Protein AF-A0A8J6B9T5-F1 (afdb_monomer)

Structure (mmCIF, N/CA/C/O backbone):
data_AF-A0A8J6B9T5-F1
#
_entry.id   AF-A0A8J6B9T5-F1
#
loop_
_atom_site.group_PDB
_atom_site.id
_atom_site.type_symbol
_atom_site.label_atom_id
_atom_site.label_alt_id
_atom_site.label_comp_id
_atom_site.label_asym_id
_atom_site.label_entity_id
_atom_site.label_seq_id
_atom_site.pdbx_PDB_ins_code
_atom_site.Cartn_x
_atom_site.Cartn_y
_atom_site.Cartn_z
_atom_site.occupancy
_atom_site.B_iso_or_equiv
_atom_site.auth_seq_id
_atom_site.auth_comp_id
_atom_site.auth_asym_id
_atom_site.auth_atom_id
_atom_site.pdbx_PDB_model_num
ATOM 1 N N . ALA A 1 1 ? 16.209 -4.177 -20.972 1.00 79.50 1 ALA A N 1
ATOM 2 C CA . ALA A 1 1 ? 16.951 -4.052 -19.705 1.00 79.50 1 ALA A CA 1
ATOM 3 C C . ALA A 1 1 ? 16.295 -4.974 -18.692 1.00 79.50 1 ALA A C 1
ATOM 5 O O . ALA A 1 1 ? 15.076 -5.098 -18.732 1.00 79.50 1 ALA A O 1
ATOM 6 N N . ASP A 1 2 ? 17.078 -5.652 -17.862 1.00 86.56 2 ASP A N 1
ATOM 7 C CA . ASP A 1 2 ? 16.549 -6.515 -16.807 1.00 86.56 2 ASP A CA 1
ATOM 8 C C . ASP A 1 2 ? 16.345 -5.683 -15.532 1.00 86.56 2 ASP A C 1
ATOM 10 O O . ASP A 1 2 ? 17.297 -5.125 -14.990 1.00 86.56 2 ASP A O 1
ATOM 14 N N . VAL A 1 3 ? 15.089 -5.565 -15.092 1.00 85.88 3 VAL A N 1
ATOM 15 C CA . VAL A 1 3 ? 14.686 -4.769 -13.918 1.00 85.88 3 VAL A CA 1
ATOM 16 C C . VAL A 1 3 ? 15.125 -5.388 -12.589 1.00 85.88 3 VAL A C 1
ATOM 18 O O . VAL A 1 3 ? 15.022 -4.732 -11.557 1.00 85.88 3 VAL A O 1
ATOM 21 N N . LYS A 1 4 ? 15.603 -6.637 -12.608 1.00 84.31 4 LYS A N 1
ATOM 22 C CA . LYS A 1 4 ? 16.077 -7.369 -11.426 1.00 84.31 4 LYS A CA 1
ATOM 23 C C . LYS A 1 4 ? 17.590 -7.296 -11.238 1.00 84.31 4 LYS A C 1
ATOM 25 O O . LYS A 1 4 ? 18.108 -7.861 -10.280 1.00 84.31 4 LYS A O 1
ATOM 30 N N . VAL A 1 5 ? 18.307 -6.638 -12.150 1.00 87.62 5 VAL A N 1
ATOM 31 C CA . VAL A 1 5 ? 19.759 -6.472 -12.034 1.00 87.62 5 VAL A CA 1
ATOM 32 C C . VAL A 1 5 ? 20.079 -5.595 -10.832 1.00 87.62 5 VAL A C 1
ATOM 34 O O . VAL A 1 5 ? 19.488 -4.531 -10.651 1.00 87.62 5 VAL A O 1
ATOM 37 N N . THR A 1 6 ? 21.058 -6.038 -10.047 1.00 88.62 6 THR A N 1
ATOM 38 C CA . THR A 1 6 ? 21.605 -5.287 -8.921 1.00 88.62 6 THR A CA 1
ATOM 39 C C . THR A 1 6 ? 23.014 -4.789 -9.217 1.00 88.62 6 THR A C 1
ATOM 41 O O . THR A 1 6 ? 23.759 -5.402 -9.989 1.00 88.62 6 THR A O 1
ATOM 44 N N . THR A 1 7 ? 23.406 -3.686 -8.580 1.00 88.44 7 THR A N 1
ATOM 45 C CA . THR A 1 7 ? 24.804 -3.228 -8.578 1.00 88.44 7 THR A CA 1
ATOM 46 C C . THR A 1 7 ? 25.686 -4.177 -7.754 1.00 88.44 7 THR A C 1
ATOM 48 O O . THR A 1 7 ? 25.200 -5.117 -7.116 1.00 88.44 7 THR A O 1
ATOM 51 N N . LYS A 1 8 ? 27.006 -3.934 -7.742 1.00 87.88 8 LYS A N 1
ATOM 52 C CA . LYS A 1 8 ? 27.944 -4.663 -6.866 1.00 87.88 8 LYS A CA 1
ATOM 53 C C . LYS A 1 8 ? 27.614 -4.489 -5.381 1.00 87.88 8 LYS A C 1
ATOM 55 O O . LYS A 1 8 ? 27.864 -5.402 -4.603 1.00 87.88 8 LYS A O 1
ATOM 60 N N . ASP A 1 9 ? 27.014 -3.357 -5.030 1.00 85.81 9 ASP A N 1
ATOM 61 C CA . ASP A 1 9 ? 26.616 -2.997 -3.669 1.00 85.81 9 ASP A CA 1
ATOM 62 C C . ASP A 1 9 ? 25.192 -3.475 -3.332 1.00 85.81 9 ASP A C 1
ATOM 64 O O . ASP A 1 9 ? 24.630 -3.109 -2.307 1.00 85.81 9 ASP A O 1
ATOM 68 N N . CYS A 1 10 ? 24.615 -4.337 -4.181 1.00 84.69 10 CYS A N 1
ATOM 69 C CA . CYS A 1 10 ? 23.250 -4.858 -4.067 1.00 84.69 10 CYS A CA 1
ATOM 70 C C . CYS A 1 10 ? 22.147 -3.795 -4.223 1.00 84.69 10 CYS A C 1
ATOM 72 O O . CYS A 1 10 ? 20.996 -4.055 -3.862 1.00 84.69 10 CYS A O 1
ATOM 74 N N . ASP A 1 11 ? 22.453 -2.634 -4.811 1.00 87.75 11 ASP A N 1
ATOM 75 C CA . ASP A 1 11 ? 21.427 -1.640 -5.115 1.00 87.75 11 ASP A CA 1
ATOM 76 C C . ASP A 1 11 ? 20.522 -2.122 -6.235 1.00 87.75 11 ASP A C 1
ATOM 78 O O . ASP A 1 11 ? 20.971 -2.633 -7.264 1.00 87.75 11 ASP A O 1
ATOM 82 N N . THR A 1 12 ? 19.230 -1.903 -6.035 1.00 89.00 12 THR A N 1
ATOM 83 C CA . THR A 1 12 ? 18.191 -2.148 -7.029 1.00 89.00 12 THR A CA 1
ATOM 84 C C . THR A 1 12 ? 17.778 -0.828 -7.674 1.00 89.00 12 THR A C 1
ATOM 86 O O . THR A 1 12 ? 18.055 0.255 -7.155 1.00 89.00 12 THR A O 1
ATOM 89 N N . VAL A 1 13 ? 17.005 -0.903 -8.758 1.00 90.25 13 VAL A N 1
ATOM 90 C CA . VAL A 1 13 ? 16.317 0.273 -9.321 1.00 90.25 13 VAL A CA 1
ATOM 91 C C . VAL A 1 13 ? 15.451 1.006 -8.284 1.00 90.25 13 VAL A C 1
ATOM 93 O O . VAL A 1 13 ? 15.299 2.224 -8.357 1.00 90.25 13 VAL A O 1
ATOM 96 N N . PHE A 1 14 ? 14.917 0.288 -7.288 1.00 92.00 14 PHE A N 1
ATOM 97 C CA . PHE A 1 14 ? 14.134 0.882 -6.209 1.00 92.00 14 PHE A CA 1
ATOM 98 C C . PHE A 1 14 ? 15.000 1.548 -5.139 1.00 92.00 14 PHE A C 1
ATOM 100 O O . PHE A 1 14 ? 14.537 2.521 -4.555 1.00 92.00 14 PHE A O 1
ATOM 107 N N . SER A 1 15 ? 16.251 1.120 -4.931 1.00 91.44 15 SER A N 1
ATOM 108 C CA . SER A 1 15 ? 17.185 1.806 -4.024 1.00 91.44 15 SER A CA 1
ATOM 109 C C . SER A 1 15 ? 17.388 3.265 -4.447 1.00 91.44 15 SER A C 1
ATOM 111 O O . SER A 1 15 ? 17.318 4.168 -3.617 1.00 91.44 15 SER A O 1
ATOM 113 N N . SER A 1 16 ? 17.541 3.521 -5.752 1.00 91.56 16 SER A N 1
ATOM 114 C CA . SER A 1 16 ? 17.666 4.884 -6.289 1.00 91.56 16 SER A CA 1
ATOM 115 C C . SER A 1 16 ? 16.393 5.715 -6.108 1.00 91.56 16 SER A C 1
ATOM 117 O O . SER A 1 16 ? 16.474 6.902 -5.809 1.00 91.56 16 SER A O 1
ATOM 119 N N . ILE A 1 17 ? 15.212 5.105 -6.256 1.00 94.62 17 ILE A N 1
ATOM 120 C CA . ILE A 1 17 ? 13.933 5.794 -6.022 1.00 94.62 17 ILE A CA 1
ATOM 121 C C . ILE A 1 17 ? 13.774 6.128 -4.538 1.00 94.62 17 ILE A C 1
ATOM 123 O O . ILE A 1 17 ? 13.404 7.247 -4.208 1.00 94.62 17 ILE A O 1
ATOM 127 N N . ILE A 1 18 ? 14.081 5.186 -3.644 1.00 94.19 18 ILE A N 1
ATOM 128 C CA . ILE A 1 18 ? 14.027 5.390 -2.190 1.00 94.19 18 ILE A CA 1
ATOM 129 C C . ILE A 1 18 ? 14.946 6.541 -1.776 1.00 94.19 18 ILE A C 1
ATOM 131 O O . ILE A 1 18 ? 14.526 7.398 -1.003 1.00 94.19 18 ILE A O 1
ATOM 135 N N . PHE A 1 19 ? 16.161 6.591 -2.329 1.00 93.19 19 PHE A N 1
ATOM 136 C CA . PHE A 1 19 ? 17.089 7.696 -2.105 1.00 93.19 19 PHE A CA 1
ATOM 137 C C . PHE A 1 19 ? 16.475 9.043 -2.511 1.00 93.19 19 PHE A C 1
ATOM 139 O O . PHE A 1 19 ? 16.399 9.947 -1.687 1.00 93.19 19 PHE A O 1
ATOM 146 N N . LEU A 1 20 ? 15.946 9.154 -3.736 1.00 94.81 20 LEU A N 1
ATOM 147 C CA . LEU A 1 20 ? 15.310 10.387 -4.217 1.00 94.81 20 LEU A CA 1
ATOM 148 C C . LEU A 1 20 ? 14.104 10.802 -3.366 1.00 94.81 20 LEU A C 1
ATOM 150 O O . LEU A 1 20 ? 13.938 11.979 -3.067 1.00 94.81 20 LEU A O 1
ATOM 154 N N . LEU A 1 21 ? 13.269 9.851 -2.944 1.00 94.38 21 LEU A N 1
ATOM 155 C CA . LEU A 1 21 ? 12.158 10.143 -2.037 1.00 94.38 21 LEU A CA 1
ATOM 156 C C . LEU A 1 21 ? 12.656 10.694 -0.692 1.00 94.38 21 LEU A C 1
ATOM 158 O O . LEU A 1 21 ? 12.011 11.576 -0.130 1.00 94.38 21 LEU A O 1
ATOM 162 N N . GLY A 1 22 ? 13.809 10.231 -0.202 1.00 92.50 22 GLY A N 1
ATOM 163 C CA . GLY A 1 22 ? 14.470 10.778 0.985 1.00 92.50 22 GLY A CA 1
ATOM 164 C C . GLY A 1 22 ? 14.828 12.260 0.851 1.00 92.50 22 GLY A C 1
ATOM 165 O O . GLY A 1 22 ? 14.601 13.017 1.791 1.00 92.50 22 GLY A O 1
ATOM 166 N N . GLU A 1 23 ? 15.272 12.690 -0.332 1.00 92.31 23 GLU A N 1
ATOM 167 C CA . GLU A 1 23 ? 15.641 14.090 -0.605 1.00 92.31 23 GLU A CA 1
ATOM 168 C C . GLU A 1 23 ? 14.444 15.053 -0.564 1.00 92.31 23 GLU A C 1
ATOM 170 O O . GLU A 1 23 ? 14.617 16.255 -0.395 1.00 92.31 23 GLU A O 1
ATOM 175 N N . THR A 1 24 ? 13.208 14.548 -0.643 1.00 90.19 24 THR A N 1
ATOM 176 C CA . THR A 1 24 ? 12.011 15.396 -0.481 1.00 90.19 24 THR A CA 1
ATOM 177 C C . THR A 1 24 ? 11.799 15.874 0.960 1.00 90.19 24 THR A C 1
ATOM 179 O O . THR A 1 24 ? 10.977 16.756 1.220 1.00 90.19 24 THR A O 1
ATOM 182 N N . VAL A 1 25 ? 12.501 15.282 1.931 1.00 84.69 25 VAL A N 1
ATOM 183 C CA . VAL A 1 25 ? 12.397 15.671 3.337 1.00 84.69 25 VAL A CA 1
ATOM 184 C C . VAL A 1 25 ? 13.224 16.933 3.565 1.00 84.69 25 VAL A C 1
ATOM 186 O O . VAL A 1 25 ? 14.439 16.878 3.717 1.00 84.69 25 VAL A O 1
ATOM 189 N N . GLY A 1 26 ? 12.545 18.076 3.645 1.00 79.50 26 GLY A N 1
ATOM 190 C CA . GLY A 1 26 ? 13.183 19.374 3.889 1.00 79.50 26 GLY A CA 1
ATOM 191 C C . GLY A 1 26 ? 13.536 20.160 2.625 1.00 79.50 26 GLY A C 1
ATOM 192 O O . GLY A 1 26 ? 14.041 21.273 2.755 1.00 79.50 26 GLY A O 1
ATOM 193 N N . SER A 1 27 ? 13.232 19.629 1.435 1.00 80.69 27 SER A N 1
ATOM 194 C CA . SER A 1 27 ? 13.251 20.398 0.187 1.00 80.69 27 SER A CA 1
ATOM 195 C C . SER A 1 27 ? 12.101 21.410 0.146 1.00 80.69 27 SER A C 1
ATOM 197 O O . SER A 1 27 ? 11.128 21.311 0.906 1.00 80.69 27 SER A O 1
ATOM 199 N N . ASP A 1 28 ? 12.167 22.371 -0.775 1.00 90.75 28 ASP A N 1
ATOM 200 C CA . ASP A 1 28 ? 11.013 23.224 -1.048 1.00 90.75 28 ASP A CA 1
ATOM 201 C C . ASP A 1 28 ? 9.859 22.433 -1.699 1.00 90.75 28 ASP A C 1
ATOM 203 O O . ASP A 1 28 ? 9.998 21.275 -2.113 1.00 90.75 28 ASP A O 1
ATOM 207 N N . ASN A 1 29 ? 8.676 23.054 -1.733 1.00 86.81 29 ASN A N 1
ATOM 208 C CA . ASN A 1 29 ? 7.439 22.408 -2.170 1.00 86.81 29 ASN A CA 1
ATOM 209 C C . ASN A 1 29 ? 7.476 22.019 -3.659 1.00 86.81 29 ASN A C 1
ATOM 211 O O . ASN A 1 29 ? 6.951 20.967 -4.028 1.00 86.81 29 ASN A O 1
ATOM 215 N N . ASP A 1 30 ? 8.104 22.832 -4.505 1.00 91.69 30 ASP A N 1
ATOM 216 C CA . ASP A 1 30 ? 8.120 22.608 -5.949 1.00 91.69 30 ASP A CA 1
ATOM 217 C C . ASP A 1 30 ? 9.131 21.519 -6.316 1.00 91.69 30 ASP A C 1
ATOM 219 O O . ASP A 1 30 ? 8.800 20.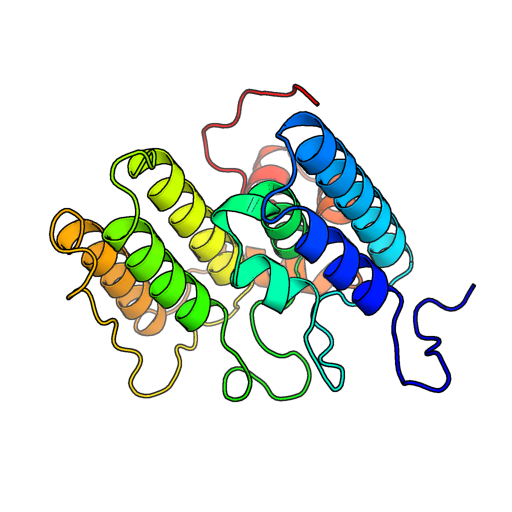605 -7.077 1.00 91.69 30 ASP A O 1
ATOM 223 N N . GLU A 1 31 ? 10.313 21.528 -5.697 1.00 91.69 31 GLU A N 1
ATOM 224 C CA . GLU A 1 31 ? 11.286 20.439 -5.827 1.00 91.69 31 GLU A CA 1
ATOM 225 C C . GLU A 1 31 ? 10.702 19.106 -5.331 1.00 91.69 31 GLU A C 1
ATOM 227 O O . GLU A 1 31 ? 10.740 18.101 -6.051 1.00 91.69 31 GLU A O 1
ATOM 232 N N . ALA A 1 32 ? 10.055 19.098 -4.158 1.00 90.31 32 ALA A N 1
ATOM 233 C CA . ALA A 1 32 ? 9.403 17.903 -3.622 1.00 90.31 32 ALA A CA 1
ATOM 234 C C . ALA A 1 32 ? 8.341 17.349 -4.584 1.00 90.31 32 ALA A C 1
ATOM 236 O O . ALA A 1 32 ? 8.237 16.131 -4.767 1.00 90.31 32 ALA A O 1
ATOM 237 N N . LYS A 1 33 ? 7.536 18.217 -5.209 1.00 91.12 33 LYS A N 1
ATOM 238 C CA . LYS A 1 33 ? 6.530 17.815 -6.205 1.00 91.12 33 LYS A CA 1
ATOM 239 C C . LYS A 1 33 ? 7.172 17.201 -7.442 1.00 91.12 33 LYS A C 1
ATOM 241 O O . LYS A 1 33 ? 6.710 16.151 -7.891 1.00 91.12 33 LYS A O 1
ATOM 246 N N . LEU A 1 34 ? 8.233 17.811 -7.970 1.00 94.06 34 LEU A N 1
ATOM 247 C CA . LEU A 1 34 ? 8.953 17.302 -9.141 1.00 94.06 34 LEU A CA 1
ATOM 248 C C . LEU A 1 34 ? 9.564 15.925 -8.868 1.00 94.06 34 LEU A C 1
ATOM 250 O O . LEU A 1 34 ? 9.377 15.002 -9.666 1.00 94.06 34 LEU A O 1
ATOM 254 N N . ILE A 1 35 ? 10.223 15.757 -7.720 1.00 94.31 35 ILE A N 1
ATOM 255 C CA . ILE A 1 35 ? 10.804 14.474 -7.309 1.00 94.31 35 ILE A CA 1
ATOM 256 C C . ILE A 1 35 ? 9.709 13.417 -7.135 1.00 94.31 35 ILE A C 1
ATOM 258 O O . ILE A 1 35 ? 9.836 12.310 -7.664 1.00 94.31 35 ILE A O 1
ATOM 262 N N . ASN A 1 36 ? 8.611 13.744 -6.445 1.00 92.62 36 ASN A N 1
ATOM 263 C CA . ASN A 1 36 ? 7.491 12.815 -6.265 1.00 92.62 36 ASN A CA 1
ATOM 264 C C . ASN A 1 36 ? 6.868 12.408 -7.608 1.00 92.62 36 ASN A C 1
ATOM 266 O O . ASN A 1 36 ? 6.607 11.223 -7.825 1.00 92.62 36 ASN A O 1
ATOM 270 N N . HIS A 1 37 ? 6.672 13.358 -8.527 1.00 94.06 37 HIS A N 1
ATOM 271 C CA . HIS A 1 37 ? 6.156 13.078 -9.866 1.00 94.06 37 HIS A CA 1
ATOM 272 C C . HIS A 1 37 ? 7.098 12.154 -10.644 1.00 94.06 37 HIS A C 1
ATOM 274 O O . HIS A 1 37 ? 6.663 11.144 -11.201 1.00 94.06 37 HIS A O 1
ATOM 280 N N . PHE A 1 38 ? 8.400 12.445 -10.640 1.00 96.31 38 PHE A N 1
ATOM 281 C CA . PHE A 1 38 ? 9.403 11.595 -11.274 1.00 96.31 38 PHE A CA 1
ATOM 282 C C . PHE A 1 38 ? 9.377 10.171 -10.700 1.00 96.31 38 PHE A C 1
ATOM 284 O O . PHE A 1 38 ? 9.226 9.203 -11.450 1.00 96.31 38 PHE A O 1
ATOM 291 N N . CYS A 1 39 ? 9.434 10.035 -9.372 1.00 96.81 39 CYS A N 1
ATOM 292 C CA . CYS A 1 39 ? 9.411 8.740 -8.690 1.00 96.81 39 CYS A CA 1
ATOM 293 C C . CYS A 1 39 ? 8.138 7.945 -9.005 1.00 96.81 39 CYS A C 1
ATOM 295 O O . CYS A 1 39 ? 8.206 6.728 -9.203 1.00 96.81 39 CYS A O 1
ATOM 297 N N . PHE A 1 40 ? 6.991 8.624 -9.111 1.00 95.69 40 PHE A N 1
ATOM 298 C CA . PHE A 1 40 ? 5.729 8.024 -9.535 1.00 95.69 40 PHE A CA 1
ATOM 299 C C . PHE A 1 40 ? 5.818 7.446 -10.947 1.00 95.69 40 PHE A C 1
ATOM 301 O O . PHE A 1 40 ? 5.554 6.258 -11.150 1.00 95.69 40 PHE A O 1
ATOM 308 N N . ARG A 1 41 ? 6.236 8.256 -11.927 1.00 96.00 41 ARG A N 1
ATOM 309 C CA . ARG A 1 41 ? 6.317 7.836 -13.336 1.00 96.00 41 ARG A CA 1
ATOM 310 C C . ARG A 1 41 ? 7.310 6.696 -13.540 1.00 96.00 41 ARG A C 1
ATOM 312 O O . ARG A 1 41 ? 7.014 5.758 -14.281 1.00 96.00 41 ARG A O 1
ATOM 319 N N . VAL A 1 42 ? 8.458 6.744 -12.867 1.00 95.81 42 VAL A N 1
ATOM 320 C CA . VAL A 1 42 ? 9.469 5.682 -12.957 1.00 95.81 42 VAL A CA 1
ATOM 321 C C . VAL A 1 42 ? 8.960 4.397 -12.311 1.00 95.81 42 VAL A C 1
ATOM 323 O O . VAL A 1 42 ? 9.069 3.334 -12.918 1.00 95.81 42 VAL A O 1
ATOM 326 N N . SER A 1 43 ? 8.335 4.474 -11.135 1.00 94.75 43 SER A N 1
ATOM 327 C CA . SER A 1 43 ? 7.760 3.301 -10.463 1.00 94.75 43 SER A CA 1
ATOM 328 C C . SER A 1 43 ? 6.669 2.645 -11.311 1.00 94.75 43 SER A C 1
ATOM 330 O O . SER A 1 43 ? 6.657 1.424 -11.462 1.00 94.75 43 SER A O 1
ATOM 332 N N . GLN A 1 44 ? 5.803 3.446 -11.940 1.00 92.94 44 GLN A N 1
ATOM 333 C CA . GLN A 1 44 ? 4.798 2.956 -12.880 1.00 92.94 44 GLN A CA 1
ATOM 334 C C . GLN A 1 44 ? 5.435 2.194 -14.050 1.00 92.94 44 GLN A C 1
ATOM 336 O O . GLN A 1 44 ? 5.014 1.077 -14.359 1.00 92.94 44 GLN A O 1
ATOM 341 N N . LEU A 1 45 ? 6.471 2.762 -14.673 1.00 93.38 45 LEU A N 1
ATOM 342 C CA . LEU A 1 45 ? 7.198 2.118 -15.768 1.00 93.38 45 LEU A CA 1
ATOM 343 C C . LEU A 1 45 ? 7.848 0.799 -15.324 1.00 93.38 45 LEU A C 1
ATOM 345 O O . LEU A 1 45 ? 7.684 -0.227 -15.984 1.00 93.38 45 LEU A O 1
ATOM 349 N N . LEU A 1 46 ? 8.556 0.803 -14.194 1.00 93.19 46 LEU A N 1
ATOM 350 C CA . LEU A 1 46 ? 9.232 -0.383 -13.661 1.00 93.19 46 LEU A CA 1
ATOM 351 C C . LEU A 1 46 ? 8.244 -1.521 -13.380 1.00 93.19 46 LEU A C 1
ATOM 353 O O . LEU A 1 46 ? 8.504 -2.670 -13.739 1.00 93.19 46 LEU A O 1
ATOM 357 N N . MET A 1 47 ? 7.085 -1.205 -12.799 1.00 91.69 47 MET A N 1
ATOM 358 C CA . MET A 1 47 ? 6.045 -2.194 -12.509 1.00 91.69 47 MET A CA 1
ATOM 359 C C . MET A 1 47 ? 5.402 -2.768 -13.777 1.00 91.69 47 MET A C 1
ATOM 361 O O . MET A 1 47 ? 5.126 -3.966 -13.818 1.00 91.69 47 MET A O 1
ATOM 365 N N . VAL A 1 48 ? 5.222 -1.968 -14.837 1.00 90.00 48 VAL A N 1
ATOM 366 C CA . VAL A 1 48 ? 4.806 -2.470 -16.167 1.00 90.00 48 VAL A CA 1
ATOM 367 C C . VAL A 1 48 ? 5.800 -3.492 -16.718 1.00 90.00 48 VAL A C 1
ATOM 369 O O . VAL A 1 48 ? 5.398 -4.461 -17.360 1.00 90.00 48 VAL A O 1
ATOM 372 N N . HIS A 1 49 ? 7.086 -3.328 -16.411 1.00 89.94 49 HIS A N 1
ATOM 373 C CA . HIS A 1 49 ? 8.142 -4.269 -16.780 1.00 89.94 49 HIS A CA 1
ATOM 374 C C . HIS A 1 49 ? 8.393 -5.375 -15.737 1.00 89.94 49 HIS A C 1
ATOM 376 O O . HIS A 1 49 ? 9.365 -6.119 -15.852 1.00 89.94 49 HIS A O 1
ATOM 382 N N . GLY A 1 50 ? 7.495 -5.541 -14.760 1.00 88.06 50 GLY A N 1
ATOM 383 C CA . GLY A 1 50 ? 7.494 -6.670 -13.829 1.00 88.06 50 GLY A CA 1
ATOM 384 C C . GLY A 1 50 ? 8.371 -6.504 -12.586 1.00 88.06 50 GLY A C 1
ATOM 385 O O . GLY A 1 50 ? 8.589 -7.496 -11.889 1.00 88.06 50 GLY A O 1
ATOM 386 N N . ALA A 1 51 ? 8.859 -5.296 -12.292 1.00 89.56 51 ALA A N 1
ATOM 387 C CA . ALA A 1 51 ? 9.543 -5.014 -11.032 1.00 89.56 51 ALA A CA 1
ATOM 388 C C . ALA A 1 51 ? 8.564 -5.118 -9.845 1.00 89.56 51 ALA A C 1
ATOM 390 O O . ALA A 1 51 ? 7.437 -4.623 -9.928 1.00 89.56 51 ALA A O 1
ATOM 391 N N . ASP A 1 52 ? 8.988 -5.749 -8.745 1.00 88.62 52 ASP A N 1
ATOM 392 C CA . ASP A 1 52 ? 8.193 -5.866 -7.516 1.00 88.62 52 ASP A CA 1
ATOM 393 C C . ASP A 1 52 ? 8.613 -4.781 -6.502 1.00 88.62 52 ASP A C 1
ATOM 395 O O . ASP A 1 52 ? 9.697 -4.872 -5.925 1.00 88.62 52 ASP A O 1
ATOM 399 N N . PRO A 1 53 ? 7.779 -3.753 -6.246 1.00 91.12 53 PRO A N 1
ATOM 400 C CA . PRO A 1 53 ? 8.111 -2.655 -5.334 1.00 91.12 53 PRO A CA 1
ATOM 401 C C . PRO A 1 53 ? 8.085 -3.064 -3.854 1.00 91.12 53 PRO A C 1
ATOM 403 O O . PRO A 1 53 ? 8.349 -2.238 -2.974 1.00 91.12 53 PRO A O 1
ATOM 406 N N . SER A 1 54 ? 7.677 -4.294 -3.544 1.00 89.25 54 SER A N 1
ATOM 407 C CA . SER A 1 54 ? 7.554 -4.811 -2.180 1.00 89.25 54 SER A CA 1
ATOM 408 C C . SER A 1 54 ? 8.625 -5.846 -1.839 1.00 89.25 54 SER A C 1
ATOM 410 O O . SER A 1 54 ? 8.692 -6.275 -0.683 1.00 89.25 54 SER A O 1
ATOM 412 N N . GLU A 1 55 ? 9.451 -6.232 -2.818 1.00 83.94 55 GLU A N 1
ATOM 413 C CA . GLU A 1 55 ? 10.602 -7.110 -2.625 1.00 83.94 55 GLU A CA 1
ATOM 414 C C . GLU A 1 55 ? 11.531 -6.521 -1.564 1.00 83.94 55 GLU A C 1
ATOM 416 O O . GLU A 1 55 ? 11.769 -5.317 -1.532 1.00 83.94 55 GLU A O 1
ATOM 421 N N . CYS A 1 56 ? 11.988 -7.363 -0.640 1.00 75.69 56 CYS A N 1
ATOM 422 C CA . CYS A 1 56 ? 12.798 -6.954 0.499 1.00 75.69 56 CYS A CA 1
ATOM 423 C C . CYS A 1 56 ? 14.287 -7.146 0.171 1.00 75.69 56 CYS A C 1
ATOM 425 O O . CYS A 1 56 ? 14.770 -8.270 0.323 1.00 75.69 56 CYS A O 1
ATOM 427 N N . PRO A 1 57 ? 15.031 -6.105 -0.254 1.00 68.50 57 PRO A N 1
ATOM 428 C CA . PRO A 1 57 ? 16.488 -6.154 -0.260 1.00 68.50 57 PRO A CA 1
ATOM 429 C C . PRO A 1 57 ? 17.037 -5.930 1.163 1.00 68.50 57 PRO A C 1
ATOM 431 O O . PRO A 1 57 ? 16.280 -5.816 2.129 1.00 68.50 57 PRO A O 1
ATOM 434 N N . SER A 1 58 ? 18.363 -5.860 1.300 1.00 63.25 58 SER A N 1
ATOM 435 C CA . SER A 1 58 ? 19.080 -5.717 2.578 1.00 63.25 58 SER A CA 1
ATOM 436 C C . SER A 1 58 ? 18.736 -4.459 3.392 1.00 63.25 58 SER A C 1
ATOM 438 O O . SER A 1 58 ? 19.004 -4.451 4.592 1.00 63.25 58 SER A O 1
ATOM 440 N N . HIS A 1 59 ? 18.157 -3.417 2.777 1.00 68.12 59 HIS A N 1
ATOM 441 C CA . HIS A 1 59 ? 17.917 -2.118 3.422 1.00 68.12 59 HIS A CA 1
ATOM 442 C C . HIS A 1 59 ? 16.421 -1.795 3.596 1.00 68.12 59 HIS A C 1
ATOM 444 O O . HIS A 1 59 ? 15.945 -1.865 4.723 1.00 68.12 59 HIS A O 1
ATOM 450 N N . GLU A 1 60 ? 15.653 -1.509 2.534 1.00 83.12 60 GLU A N 1
ATOM 451 C CA . GLU A 1 60 ? 14.181 -1.349 2.571 1.00 83.12 60 GLU A CA 1
ATOM 452 C C . GLU A 1 60 ? 13.551 -1.590 1.185 1.00 83.12 60 GLU A C 1
ATOM 454 O O . GLU A 1 60 ? 14.232 -1.487 0.168 1.00 83.12 60 GLU A O 1
ATOM 459 N N . SER A 1 61 ? 12.246 -1.893 1.133 1.00 91.06 61 SER A N 1
ATOM 460 C CA . SER A 1 61 ? 11.471 -1.925 -0.118 1.00 91.06 61 SER A CA 1
ATOM 461 C C . SER A 1 61 ? 10.781 -0.585 -0.375 1.00 91.06 61 SER A C 1
ATOM 463 O O . SER A 1 61 ? 10.438 0.126 0.571 1.00 91.06 61 SER A O 1
ATOM 465 N N . LEU A 1 62 ? 10.487 -0.265 -1.641 1.00 94.06 62 LEU A N 1
ATOM 466 C CA . LEU A 1 62 ? 9.796 0.983 -1.9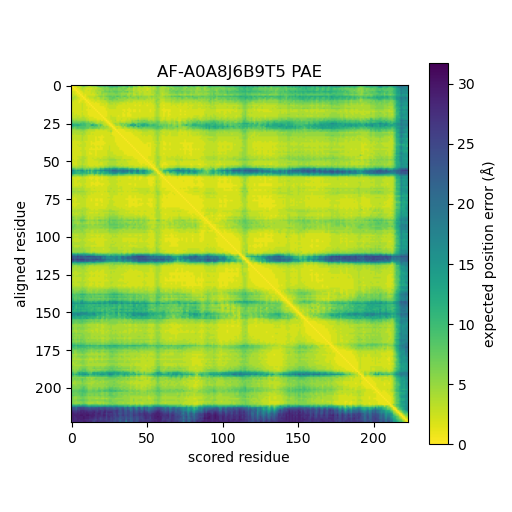88 1.00 94.06 62 LEU A CA 1
ATOM 467 C C . LEU A 1 62 ? 8.440 1.090 -1.272 1.00 94.06 62 LEU A C 1
ATOM 469 O O . LEU A 1 62 ? 8.099 2.134 -0.723 1.00 94.06 62 LEU A O 1
ATOM 473 N N . THR A 1 63 ? 7.683 -0.011 -1.223 1.00 94.94 63 THR A N 1
ATOM 474 C CA . THR A 1 63 ? 6.382 -0.044 -0.533 1.00 94.94 63 THR A CA 1
ATOM 475 C C . THR A 1 63 ? 6.540 0.241 0.962 1.00 94.94 63 THR A C 1
ATOM 477 O O . THR A 1 63 ? 5.754 0.998 1.530 1.00 94.94 63 THR A O 1
ATOM 480 N N . HIS A 1 64 ? 7.571 -0.324 1.598 1.00 94.56 64 HIS A N 1
ATOM 481 C CA . HIS A 1 64 ? 7.871 -0.100 3.011 1.00 94.56 64 HIS A CA 1
ATOM 482 C C . HIS A 1 64 ? 8.226 1.368 3.294 1.00 94.56 64 HIS A C 1
ATOM 484 O O . HIS A 1 64 ? 7.664 1.964 4.217 1.00 94.56 64 HIS A O 1
ATO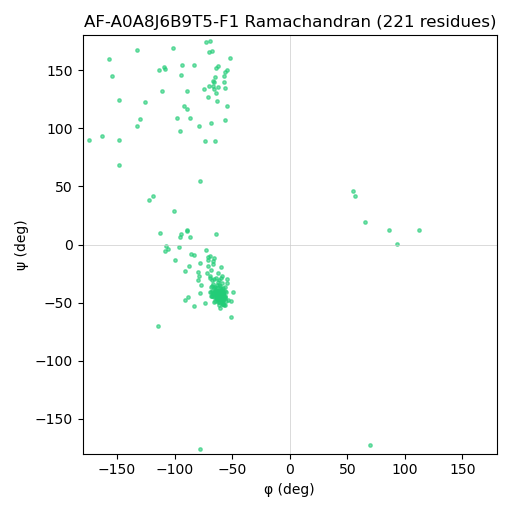M 490 N N . THR A 1 65 ? 9.084 1.975 2.472 1.00 94.62 65 THR A N 1
ATOM 491 C CA . THR A 1 65 ? 9.447 3.395 2.581 1.00 94.62 65 THR A CA 1
ATOM 492 C C . THR A 1 65 ? 8.224 4.298 2.394 1.00 94.62 65 THR A C 1
ATOM 494 O O . THR A 1 65 ? 7.970 5.183 3.215 1.00 94.62 65 THR A O 1
ATOM 497 N N . CYS A 1 66 ? 7.395 4.042 1.377 1.00 96.00 66 CYS A N 1
ATOM 498 C CA . CYS A 1 66 ? 6.171 4.809 1.151 1.00 96.00 66 CYS A CA 1
ATOM 499 C C . CYS A 1 66 ? 5.162 4.670 2.305 1.00 96.00 66 CYS A C 1
ATOM 501 O O . CYS A 1 66 ? 4.502 5.649 2.637 1.00 96.00 66 CYS A O 1
ATOM 503 N N . LEU A 1 67 ? 5.061 3.504 2.957 1.00 96.12 67 LEU A N 1
ATOM 504 C CA . LEU A 1 67 ? 4.236 3.322 4.162 1.00 96.12 67 LEU A CA 1
ATOM 505 C C . LEU A 1 67 ? 4.761 4.148 5.345 1.00 96.12 67 LEU A C 1
ATOM 507 O O . LEU A 1 67 ? 3.976 4.780 6.052 1.00 96.12 67 LEU A O 1
ATOM 511 N N . LYS A 1 68 ? 6.083 4.178 5.555 1.00 94.94 68 LYS A N 1
ATOM 512 C CA . LYS A 1 68 ? 6.715 4.960 6.632 1.00 94.94 68 LYS A CA 1
ATOM 513 C C . LYS A 1 68 ? 6.513 6.465 6.479 1.00 94.94 68 LYS A C 1
ATOM 515 O O . LYS A 1 68 ? 6.476 7.153 7.495 1.00 94.94 68 LYS A O 1
ATOM 520 N N . SER A 1 69 ? 6.371 6.939 5.246 1.00 93.62 69 SER A N 1
ATOM 521 C CA . SER A 1 69 ? 6.198 8.352 4.905 1.00 93.62 69 SER A CA 1
ATOM 522 C C . SER A 1 69 ? 4.897 8.595 4.135 1.00 93.62 69 SER A C 1
ATOM 524 O O . SER A 1 69 ? 4.850 9.420 3.221 1.00 93.62 69 SER A O 1
ATOM 526 N N . PHE A 1 70 ? 3.817 7.888 4.502 1.00 94.75 70 PHE A N 1
ATOM 527 C CA . PHE A 1 70 ? 2.567 7.896 3.730 1.00 94.75 70 PHE A CA 1
ATOM 528 C C . PHE A 1 70 ? 1.909 9.274 3.638 1.00 94.75 70 PHE A C 1
ATOM 530 O O . PHE A 1 70 ? 1.182 9.525 2.686 1.00 94.75 70 PHE A O 1
ATOM 537 N N . LYS A 1 71 ? 2.170 10.181 4.591 1.00 91.94 71 LYS A N 1
ATOM 538 C CA . LYS A 1 71 ? 1.704 11.575 4.528 1.00 91.94 71 LYS A CA 1
ATOM 539 C C . LYS A 1 71 ? 2.277 12.304 3.305 1.00 91.94 71 LYS A C 1
ATOM 541 O O . LYS A 1 71 ? 1.547 13.049 2.655 1.00 91.94 71 LYS A O 1
ATOM 546 N N . LEU A 1 72 ? 3.563 12.083 3.019 1.00 90.94 72 LEU A N 1
ATOM 547 C CA . LEU A 1 72 ? 4.329 12.773 1.979 1.00 90.94 72 LEU A CA 1
ATOM 548 C C . LEU A 1 72 ? 4.208 12.070 0.624 1.00 90.94 72 LEU A C 1
ATOM 550 O O . LEU A 1 72 ? 3.933 12.708 -0.386 1.00 90.94 72 LEU A O 1
ATOM 554 N N . HIS A 1 73 ? 4.335 10.744 0.610 1.00 93.44 73 HIS A N 1
ATOM 555 C CA . HIS A 1 73 ? 4.329 9.944 -0.619 1.00 93.44 73 HIS A CA 1
ATOM 556 C C . HIS A 1 73 ? 2.981 9.266 -0.879 1.00 93.44 73 HIS A C 1
ATOM 558 O O . HIS A 1 73 ? 2.932 8.193 -1.483 1.00 93.44 73 HIS A O 1
ATOM 564 N N . PHE A 1 74 ? 1.880 9.868 -0.416 1.00 94.50 74 PHE A N 1
ATOM 565 C CA . PHE A 1 74 ? 0.542 9.283 -0.526 1.00 94.50 74 PHE A CA 1
ATOM 566 C C . PHE A 1 74 ? 0.162 8.881 -1.962 1.00 94.50 74 PHE A C 1
ATOM 568 O O . PHE A 1 74 ? -0.279 7.743 -2.136 1.00 94.50 74 PHE A O 1
ATOM 575 N N . PRO A 1 75 ? 0.357 9.724 -3.003 1.00 94.56 75 PRO A N 1
ATOM 576 C CA . PRO A 1 75 ? -0.039 9.359 -4.365 1.00 94.56 75 PRO A CA 1
ATOM 577 C C . PRO A 1 75 ? 0.704 8.122 -4.877 1.00 94.56 75 PRO A C 1
ATOM 579 O O . PRO A 1 75 ? 0.099 7.224 -5.463 1.00 94.56 75 PRO A O 1
ATOM 582 N N . LEU A 1 76 ? 2.008 8.040 -4.592 1.00 95.88 76 LEU A N 1
ATOM 583 C CA . LEU A 1 76 ? 2.819 6.880 -4.940 1.00 95.88 76 LEU A CA 1
ATOM 584 C C . LEU A 1 76 ? 2.370 5.645 -4.155 1.00 95.88 76 LEU A C 1
ATOM 586 O O . LEU A 1 76 ? 2.091 4.618 -4.763 1.00 95.88 76 LEU A O 1
ATOM 590 N N . LEU A 1 77 ? 2.214 5.741 -2.831 1.00 96.62 77 LEU A N 1
ATOM 591 C CA . LEU A 1 77 ? 1.748 4.621 -2.006 1.00 96.62 77 LEU A CA 1
ATOM 592 C C . LEU A 1 77 ? 0.393 4.081 -2.480 1.00 96.62 77 LEU A C 1
ATOM 594 O O . LEU A 1 77 ? 0.218 2.866 -2.603 1.00 96.62 77 LEU A O 1
ATOM 598 N N . ARG A 1 78 ? -0.555 4.981 -2.758 1.00 94.69 78 ARG A N 1
ATOM 599 C CA . ARG A 1 78 ? -1.875 4.640 -3.286 1.00 94.69 78 ARG A CA 1
ATOM 600 C C . ARG A 1 78 ? -1.739 3.848 -4.581 1.00 94.69 78 ARG A C 1
ATOM 602 O O . ARG A 1 78 ? -2.282 2.749 -4.661 1.00 94.69 78 ARG A O 1
ATOM 609 N N . PHE A 1 79 ? -0.965 4.355 -5.541 1.00 93.44 79 PHE A N 1
ATOM 610 C CA . PHE A 1 79 ? -0.710 3.667 -6.806 1.00 93.44 79 PHE A CA 1
ATOM 611 C C . PHE A 1 79 ? -0.103 2.274 -6.604 1.00 93.44 79 PHE A C 1
ATOM 613 O O . PHE A 1 79 ? -0.565 1.313 -7.224 1.00 93.44 79 PHE A O 1
ATOM 620 N N . LEU A 1 80 ? 0.895 2.137 -5.724 1.00 94.19 80 LEU A N 1
ATOM 621 C CA . LEU A 1 80 ? 1.522 0.845 -5.434 1.00 94.19 80 LEU A CA 1
ATOM 622 C C . LEU A 1 80 ? 0.467 -0.158 -4.938 1.00 94.19 80 LEU A C 1
ATOM 624 O O . LEU A 1 80 ? 0.333 -1.250 -5.493 1.00 94.19 80 LEU A O 1
ATOM 628 N N . LEU A 1 81 ? -0.338 0.217 -3.941 1.00 93.69 81 LEU A N 1
ATOM 629 C CA . LEU A 1 81 ? -1.366 -0.655 -3.362 1.00 93.69 81 LEU A CA 1
ATOM 630 C C . LEU A 1 81 ? -2.517 -0.951 -4.340 1.00 93.69 81 LEU A C 1
ATOM 632 O O . LEU A 1 81 ? -2.967 -2.095 -4.445 1.00 93.69 81 LEU A O 1
ATOM 636 N N . GLU A 1 82 ? -2.972 0.033 -5.113 1.00 90.94 82 GLU A N 1
ATOM 637 C CA . GLU A 1 82 ? -3.980 -0.161 -6.166 1.00 90.94 82 GLU A CA 1
ATOM 638 C C . GLU A 1 82 ? -3.491 -1.121 -7.249 1.00 90.94 82 GLU A C 1
ATOM 640 O O . GLU A 1 82 ? -4.236 -2.020 -7.661 1.00 90.94 82 GLU A O 1
ATOM 645 N N . SER A 1 83 ? -2.217 -0.998 -7.626 1.00 90.06 83 SER A N 1
ATOM 646 C CA . SER A 1 83 ? -1.522 -1.917 -8.527 1.00 90.06 83 SER A CA 1
ATOM 647 C C . SER A 1 83 ? -1.348 -3.308 -7.923 1.00 90.06 83 SER A C 1
ATOM 649 O O . SER A 1 83 ? -1.085 -4.251 -8.668 1.00 90.06 83 SER A O 1
ATOM 651 N N . GLY A 1 84 ? -1.556 -3.451 -6.608 1.00 89.31 84 GLY A N 1
ATOM 652 C CA . GLY A 1 84 ? -1.636 -4.705 -5.860 1.00 89.31 84 GLY A CA 1
ATOM 653 C C . GLY A 1 84 ? -0.493 -4.962 -4.870 1.00 89.31 84 GLY A C 1
ATOM 654 O O . GLY A 1 84 ? -0.340 -6.140 -4.520 1.00 89.31 84 GLY A O 1
ATOM 655 N N . ALA A 1 85 ? 0.344 -3.940 -4.564 1.00 91.50 85 ALA A N 1
ATOM 656 C CA . ALA A 1 85 ? 1.678 -4.064 -3.954 1.00 91.50 85 ALA A CA 1
ATOM 657 C C . ALA A 1 85 ? 1.544 -4.796 -2.631 1.00 91.50 85 ALA A C 1
ATOM 659 O O . ALA A 1 85 ? 0.585 -4.566 -1.893 1.00 91.50 85 ALA A O 1
ATOM 660 N N . SER A 1 86 ? 2.480 -5.693 -2.322 1.00 91.44 86 SER A N 1
ATOM 661 C CA . SER A 1 86 ? 2.415 -6.366 -1.032 1.00 91.44 86 SER A CA 1
ATOM 662 C C . SER A 1 86 ? 2.580 -5.331 0.073 1.00 91.44 86 SER A C 1
ATOM 664 O O . SER A 1 86 ? 3.574 -4.618 0.141 1.00 91.44 86 SER A O 1
ATOM 666 N N . TYR A 1 87 ? 1.600 -5.269 0.966 1.00 92.44 87 TYR A N 1
ATOM 667 C CA . TYR A 1 87 ? 1.610 -4.372 2.118 1.00 92.44 87 TYR A CA 1
ATOM 668 C C . TYR A 1 87 ? 2.320 -4.974 3.338 1.00 92.44 87 TYR A C 1
ATOM 670 O O . TYR A 1 87 ? 2.296 -4.392 4.416 1.00 92.44 87 TYR A O 1
ATOM 678 N N . ASN A 1 88 ? 2.936 -6.143 3.173 1.00 90.44 88 ASN A N 1
ATOM 679 C CA . ASN A 1 88 ? 3.844 -6.784 4.119 1.00 90.44 88 ASN A CA 1
ATOM 680 C C . ASN A 1 88 ? 5.085 -7.256 3.354 1.00 90.44 88 ASN A C 1
ATOM 682 O O . ASN A 1 88 ? 5.048 -7.363 2.123 1.00 90.44 88 ASN A O 1
ATOM 686 N N . CYS A 1 89 ? 6.144 -7.628 4.072 1.00 86.56 89 CYS A N 1
ATOM 687 C CA . CYS A 1 89 ? 7.333 -8.206 3.446 1.00 86.56 89 CYS A CA 1
ATOM 688 C C . CYS A 1 89 ? 6.964 -9.423 2.586 1.00 86.56 89 CYS A C 1
ATOM 690 O O . CYS A 1 89 ? 6.434 -10.406 3.108 1.00 86.56 89 CYS A O 1
ATOM 692 N N . SER A 1 90 ? 7.241 -9.371 1.279 1.00 82.00 90 SER A N 1
ATOM 693 C CA . SER A 1 90 ? 6.917 -10.467 0.356 1.00 82.00 90 SER A CA 1
ATOM 694 C C . SER A 1 90 ? 7.784 -11.710 0.588 1.00 82.00 90 SER A C 1
ATOM 696 O O . SER A 1 90 ? 7.327 -12.821 0.331 1.00 82.00 90 SER A O 1
ATOM 698 N N . LEU A 1 91 ? 8.997 -11.529 1.124 1.00 83.56 91 LEU A N 1
ATOM 699 C CA . LEU A 1 91 ? 9.954 -12.604 1.398 1.00 83.56 91 LEU A CA 1
ATOM 700 C C . LEU A 1 91 ? 9.808 -13.194 2.810 1.00 83.56 91 LEU A C 1
ATOM 702 O O . LEU A 1 91 ? 9.757 -14.407 2.982 1.00 83.56 91 LEU A O 1
ATOM 706 N N . HIS A 1 92 ? 9.728 -12.334 3.827 1.00 84.44 92 HIS A N 1
ATOM 707 C CA . HIS A 1 92 ? 9.773 -12.732 5.241 1.00 84.44 92 HIS A CA 1
ATOM 708 C C . HIS A 1 92 ? 8.415 -12.626 5.957 1.00 84.44 92 HIS A C 1
ATOM 710 O O . HIS A 1 92 ? 8.320 -12.914 7.150 1.00 84.44 92 HIS A O 1
ATOM 716 N N . GLY A 1 93 ? 7.365 -12.181 5.262 1.00 82.31 93 GLY A N 1
ATOM 717 C CA . GLY A 1 93 ? 6.033 -12.001 5.833 1.00 82.31 93 GLY A CA 1
ATOM 718 C C . GLY A 1 93 ? 5.918 -10.847 6.847 1.00 82.31 93 GLY A C 1
ATOM 719 O O . GLY A 1 93 ? 6.852 -10.063 7.045 1.00 82.31 93 GLY A O 1
ATOM 720 N N . PRO A 1 94 ? 4.763 -10.729 7.530 1.00 83.56 94 PRO A N 1
ATOM 721 C CA . PRO A 1 94 ? 4.459 -9.607 8.425 1.00 83.56 94 PRO A CA 1
ATOM 722 C C . PRO A 1 94 ? 5.348 -9.525 9.676 1.00 83.56 94 PRO A C 1
ATOM 724 O O . PRO A 1 94 ? 5.316 -8.512 10.367 1.00 83.56 94 PRO A O 1
ATOM 727 N N . SER A 1 95 ? 6.135 -10.564 9.980 1.00 83.50 95 SER A N 1
ATOM 728 C CA . SER A 1 95 ? 7.127 -10.557 11.064 1.00 83.50 95 SER A CA 1
ATOM 729 C C . SER A 1 95 ? 8.356 -9.700 10.766 1.00 83.50 95 SER A C 1
ATOM 731 O O . SER A 1 95 ? 9.019 -9.269 11.700 1.00 83.50 95 SER A O 1
ATOM 733 N N . CYS A 1 96 ? 8.676 -9.468 9.489 1.00 85.31 96 CYS A N 1
ATOM 734 C CA . CYS A 1 96 ? 9.751 -8.555 9.100 1.00 85.31 96 CYS A CA 1
ATOM 735 C C . CYS A 1 96 ? 9.249 -7.112 9.084 1.00 85.31 96 CYS A C 1
ATOM 737 O O . CYS A 1 96 ? 9.809 -6.252 9.755 1.00 85.31 96 CYS A O 1
ATOM 739 N N . TRP A 1 97 ? 8.153 -6.864 8.369 1.00 88.62 97 TRP A N 1
ATOM 740 C CA . TRP A 1 97 ? 7.409 -5.615 8.464 1.00 88.62 97 TRP A CA 1
ATOM 741 C C . TRP A 1 97 ? 5.953 -5.835 8.062 1.00 88.62 97 TRP A C 1
ATOM 743 O O . TRP A 1 97 ? 5.647 -6.638 7.173 1.00 88.62 97 TRP A O 1
ATOM 753 N N . SER A 1 98 ? 5.061 -5.101 8.728 1.00 90.94 98 SER A N 1
ATOM 754 C CA . SER A 1 98 ? 3.620 -5.124 8.495 1.00 90.94 98 SER A CA 1
ATOM 755 C C . SER A 1 98 ? 3.112 -3.720 8.230 1.00 90.94 98 SER A C 1
ATOM 757 O O . SER A 1 98 ? 3.257 -2.836 9.078 1.00 90.94 98 SER A O 1
ATOM 759 N N . GLY A 1 99 ? 2.476 -3.513 7.079 1.00 93.94 99 GLY A N 1
ATOM 760 C CA . GLY A 1 99 ? 1.931 -2.209 6.719 1.00 93.94 99 GLY A CA 1
ATOM 761 C C . GLY A 1 99 ? 0.858 -1.736 7.695 1.00 93.94 99 GLY A C 1
ATOM 762 O O . GLY A 1 99 ? 0.781 -0.543 7.956 1.00 93.94 99 GLY A O 1
ATOM 763 N N . PHE A 1 100 ? 0.102 -2.650 8.321 1.00 94.00 100 PHE A N 1
ATOM 764 C CA . PHE A 1 100 ? -0.908 -2.265 9.313 1.00 94.00 100 PHE A CA 1
ATOM 765 C C . PHE A 1 100 ? -0.230 -1.623 10.518 1.00 94.00 100 PHE A C 1
ATOM 767 O O . PHE A 1 100 ? -0.634 -0.554 10.964 1.00 94.00 100 PHE A O 1
ATOM 774 N N . HIS A 1 101 ? 0.847 -2.241 11.004 1.00 92.75 101 HIS A N 1
ATOM 775 C CA . HIS A 1 101 ? 1.599 -1.703 12.127 1.00 92.75 101 HIS A CA 1
ATOM 776 C C . HIS A 1 101 ? 2.234 -0.353 11.798 1.00 92.75 101 HIS A C 1
ATOM 778 O O . HIS A 1 101 ? 2.070 0.594 12.560 1.00 92.75 101 HIS A O 1
ATOM 784 N N . ILE A 1 102 ? 2.867 -0.245 10.629 1.00 94.56 102 ILE A N 1
ATOM 785 C CA . ILE A 1 102 ? 3.523 0.989 10.189 1.00 94.56 102 ILE A CA 1
ATOM 786 C C . ILE A 1 102 ? 2.522 2.141 10.058 1.00 94.56 102 ILE A C 1
ATOM 788 O O . ILE A 1 102 ? 2.794 3.233 10.546 1.00 94.56 102 ILE A O 1
ATOM 792 N N . VAL A 1 103 ? 1.366 1.918 9.426 1.00 95.88 103 VAL A N 1
ATOM 793 C CA . VAL A 1 103 ? 0.370 2.980 9.208 1.00 95.88 103 VAL A CA 1
ATOM 794 C C . VAL A 1 103 ? -0.143 3.526 10.535 1.00 95.88 103 VAL A C 1
ATOM 796 O O . VAL A 1 103 ? -0.184 4.741 10.704 1.00 95.88 103 VAL A O 1
ATOM 799 N N . PHE A 1 104 ? -0.485 2.660 11.492 1.00 94.94 104 PHE A N 1
ATOM 800 C CA . PHE A 1 104 ? -0.973 3.110 12.796 1.00 94.94 104 PHE A CA 1
ATOM 801 C C . PHE A 1 104 ? 0.113 3.795 13.636 1.00 94.94 104 PHE A C 1
ATOM 803 O O . PHE A 1 104 ? -0.160 4.838 14.228 1.00 94.94 104 PHE A O 1
ATOM 810 N N . ASP A 1 105 ? 1.342 3.271 13.646 1.00 93.75 105 ASP A N 1
ATOM 811 C CA . ASP A 1 105 ? 2.480 3.903 14.330 1.00 93.75 105 ASP A CA 1
ATOM 812 C C . ASP A 1 105 ? 2.757 5.317 13.787 1.00 93.75 105 ASP A C 1
ATOM 814 O O . ASP A 1 105 ? 2.837 6.300 14.537 1.00 93.75 105 ASP A O 1
ATOM 818 N N . ARG A 1 106 ? 2.803 5.450 12.457 1.00 94.44 106 ARG A N 1
ATOM 819 C CA . ARG A 1 106 ? 3.030 6.733 11.786 1.00 94.44 106 ARG A CA 1
ATOM 820 C C . ARG A 1 106 ? 1.864 7.692 11.954 1.00 94.44 106 ARG A C 1
ATOM 822 O O . ARG A 1 106 ? 2.100 8.867 12.215 1.00 94.44 106 ARG A O 1
ATOM 829 N N . LEU A 1 107 ? 0.626 7.209 11.873 1.00 94.31 107 LEU A N 1
ATOM 830 C CA . LEU A 1 107 ? -0.569 8.016 12.113 1.00 94.31 107 LEU A CA 1
ATOM 831 C C . LEU A 1 107 ? -0.553 8.621 13.523 1.00 94.31 107 LEU A C 1
ATOM 833 O O . LEU A 1 107 ? -0.720 9.831 13.663 1.00 94.31 107 LEU A O 1
ATOM 837 N N . CYS A 1 108 ? -0.292 7.814 14.558 1.00 93.00 108 CYS A N 1
ATOM 838 C CA . CYS A 1 108 ? -0.170 8.306 15.933 1.00 93.00 108 CYS A CA 1
ATOM 839 C C . CYS A 1 108 ? 0.968 9.319 16.090 1.00 93.00 108 CYS A C 1
ATOM 841 O O . CYS A 1 108 ? 0.798 10.326 16.774 1.00 93.00 108 CYS A O 1
ATOM 843 N N . THR A 1 109 ? 2.111 9.065 15.447 1.00 92.06 109 THR A N 1
ATOM 844 C CA . THR A 1 109 ? 3.259 9.980 15.463 1.00 92.06 109 THR A CA 1
ATOM 845 C C . THR A 1 109 ? 2.897 11.333 14.853 1.00 92.06 109 THR A C 1
ATOM 847 O O . THR A 1 109 ? 3.075 12.361 15.498 1.00 92.06 109 THR A O 1
ATOM 850 N N . TYR A 1 110 ? 2.328 11.343 13.646 1.00 91.81 110 TYR A N 1
ATOM 851 C CA . TYR A 1 110 ? 1.975 12.571 12.932 1.00 91.81 110 TYR A CA 1
ATOM 852 C C . TYR A 1 110 ? 0.880 13.385 13.625 1.00 91.81 110 TYR A C 1
ATOM 854 O O . TYR A 1 110 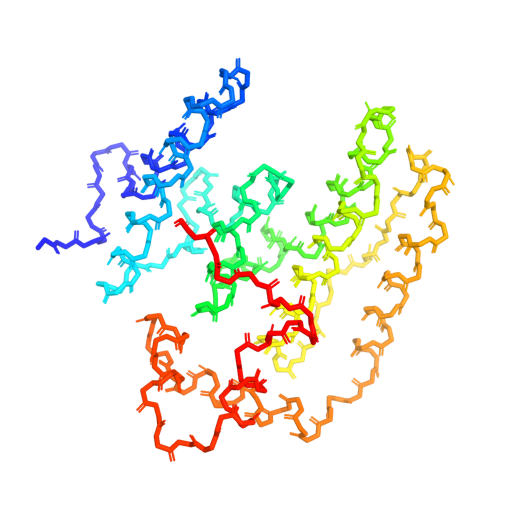? 0.989 14.607 13.681 1.00 91.81 110 TYR A O 1
ATOM 862 N N . LEU A 1 111 ? -0.148 12.723 14.167 1.00 91.19 111 LEU A N 1
ATOM 863 C CA . LEU A 1 111 ? -1.224 13.386 14.913 1.00 91.19 111 LEU A CA 1
ATOM 864 C C . LEU A 1 111 ? -0.746 13.960 16.255 1.00 91.19 111 LEU A C 1
ATOM 866 O O . LEU A 1 111 ? -1.407 14.835 16.804 1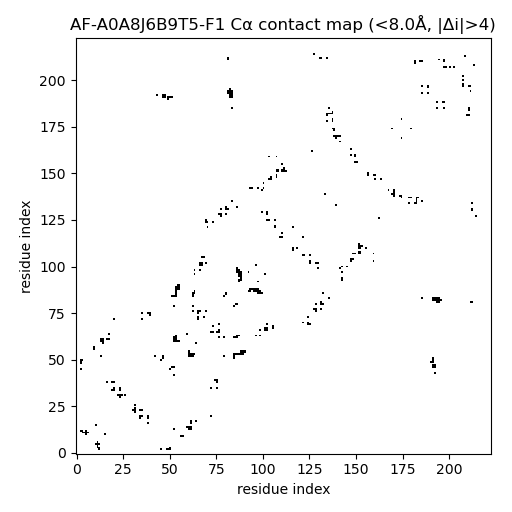.00 91.19 111 LEU A O 1
ATOM 870 N N . GLY A 1 112 ? 0.361 13.452 16.802 1.00 86.81 112 GLY A N 1
ATOM 871 C CA . GLY A 1 112 ? 0.934 13.940 18.056 1.00 86.81 112 GLY A CA 1
ATOM 872 C C . GLY A 1 112 ? 1.964 15.052 17.905 1.00 86.81 112 GLY A C 1
ATOM 873 O O . GLY A 1 112 ? 2.195 15.794 18.854 1.00 86.81 112 GLY A O 1
ATOM 874 N N . SER A 1 113 ? 2.600 15.165 16.738 1.00 81.75 113 SER A N 1
ATOM 875 C CA . SER A 1 113 ? 3.736 16.068 16.526 1.00 81.75 113 SER A CA 1
ATOM 876 C C . SER A 1 113 ? 3.412 17.322 15.712 1.00 81.75 113 SER A C 1
ATOM 878 O O . SER A 1 113 ? 4.317 18.115 15.472 1.00 81.75 113 SER A O 1
ATOM 880 N N . CYS A 1 114 ? 2.188 17.483 15.198 1.00 66.38 114 CYS A N 1
ATOM 881 C CA . CYS A 1 114 ? 1.892 18.499 14.187 1.00 66.38 114 CYS A CA 1
ATOM 882 C C . CYS A 1 114 ? 0.629 19.299 14.529 1.00 66.38 114 CYS A C 1
ATOM 884 O O . CYS A 1 114 ? -0.481 18.824 14.302 1.00 66.38 114 CYS A O 1
ATOM 886 N N . GLU A 1 115 ? 0.810 20.523 15.036 1.00 59.84 115 GLU A N 1
ATOM 887 C CA . GLU A 1 115 ? -0.294 21.467 15.285 1.00 59.84 115 GLU A CA 1
ATOM 888 C C . GLU A 1 115 ? -0.921 21.985 13.975 1.00 59.84 115 GLU A C 1
ATOM 890 O O . GLU A 1 115 ? -2.126 22.207 13.923 1.00 59.84 115 GLU A O 1
ATOM 895 N N . ASP A 1 116 ? -0.130 22.058 12.896 1.00 58.56 116 ASP A N 1
ATOM 896 C CA . ASP A 1 116 ? -0.545 22.529 11.564 1.00 58.56 116 ASP A CA 1
ATOM 897 C C . ASP A 1 116 ? -0.951 21.401 10.594 1.00 58.56 116 ASP A C 1
ATOM 899 O O . ASP A 1 116 ? -1.156 21.644 9.401 1.00 58.56 116 ASP A O 1
ATOM 903 N N . CYS A 1 117 ? -1.025 20.137 11.038 1.00 67.06 117 CYS A N 1
ATOM 904 C CA . CYS A 1 117 ? -1.500 19.087 10.138 1.00 67.06 117 CYS A CA 1
ATOM 905 C C . CYS A 1 117 ? -3.010 19.188 9.960 1.00 67.06 117 CYS A C 1
ATOM 907 O O . CYS A 1 117 ? -3.765 19.238 10.931 1.00 67.06 117 CYS A O 1
ATOM 909 N N . ASP A 1 118 ? -3.456 19.104 8.708 1.00 85.06 118 ASP A N 1
ATOM 910 C CA . ASP A 1 118 ? -4.835 18.741 8.431 1.00 85.06 118 ASP A CA 1
ATOM 911 C C . ASP A 1 118 ? -5.057 17.294 8.905 1.00 85.06 118 ASP A C 1
ATOM 913 O O . ASP A 1 118 ? -4.810 16.312 8.199 1.00 85.06 118 ASP A O 1
ATOM 917 N N . SER A 1 119 ? -5.451 17.167 10.174 1.00 89.38 119 SER A N 1
ATOM 918 C CA . SER A 1 119 ? -5.726 15.887 10.826 1.00 89.38 119 SER A CA 1
ATOM 919 C C . SER A 1 119 ? -6.831 15.109 10.111 1.00 89.38 119 SER A C 1
ATOM 921 O O . SER A 1 119 ? -6.835 13.880 10.167 1.00 89.38 119 SER A O 1
ATOM 923 N N . VAL A 1 120 ? -7.745 15.798 9.418 1.00 90.50 120 VAL A N 1
ATOM 924 C CA . VAL A 1 120 ? -8.823 15.176 8.644 1.00 90.50 120 VAL A CA 1
ATOM 925 C C . VAL A 1 120 ? -8.254 14.550 7.377 1.00 90.50 120 VAL A C 1
ATOM 927 O O . VAL A 1 120 ? -8.475 13.361 7.157 1.00 90.50 120 VAL A O 1
ATOM 930 N N . ASP A 1 121 ? -7.464 15.292 6.597 1.00 91.94 121 ASP A N 1
ATOM 931 C CA . ASP A 1 121 ? -6.752 14.746 5.431 1.00 91.94 121 ASP A CA 1
ATOM 932 C C . ASP A 1 121 ? -5.866 13.556 5.822 1.00 91.94 121 ASP A C 1
ATOM 934 O O . ASP A 1 121 ? -5.902 12.501 5.187 1.00 91.94 121 ASP A O 1
ATOM 938 N N . LEU A 1 122 ? -5.116 13.672 6.919 1.00 93.56 122 LEU A N 1
ATOM 939 C CA . LEU A 1 122 ? -4.233 12.602 7.374 1.00 93.56 122 LEU A CA 1
ATOM 940 C C . LEU A 1 122 ? -4.997 11.325 7.759 1.00 93.56 122 LEU A C 1
ATOM 942 O O . LEU A 1 122 ? -4.565 10.221 7.413 1.00 93.56 122 LEU A O 1
ATOM 946 N N . LEU A 1 123 ? -6.125 11.464 8.460 1.00 93.81 123 LEU A N 1
ATOM 947 C CA . LEU A 1 123 ? -7.004 10.344 8.793 1.00 93.81 123 LEU A CA 1
ATOM 948 C C . LEU A 1 123 ? -7.604 9.714 7.532 1.00 93.81 123 LEU A C 1
ATOM 950 O O . LEU A 1 123 ? -7.568 8.492 7.406 1.00 93.81 123 LEU A O 1
ATOM 954 N N . ASN A 1 124 ? -8.061 10.526 6.575 1.00 93.75 124 ASN A N 1
ATOM 955 C CA . ASN A 1 124 ? -8.597 10.049 5.297 1.00 93.75 124 ASN A CA 1
ATOM 956 C C . ASN A 1 124 ? -7.540 9.292 4.480 1.00 93.75 124 ASN A C 1
ATOM 958 O O . ASN A 1 124 ? -7.831 8.256 3.874 1.00 93.75 124 ASN A O 1
ATOM 962 N N . LYS A 1 125 ? -6.289 9.772 4.479 1.00 95.44 125 LYS A N 1
ATOM 963 C CA . LYS A 1 125 ? -5.153 9.080 3.856 1.00 95.44 125 LYS A CA 1
ATOM 964 C C . LYS A 1 125 ? -4.891 7.738 4.528 1.00 95.44 125 LYS A C 1
ATOM 966 O O . LYS A 1 125 ? -4.742 6.733 3.835 1.00 95.44 125 LYS A O 1
ATOM 971 N N . ALA A 1 126 ? -4.863 7.697 5.859 1.00 96.12 126 ALA A N 1
ATOM 972 C CA . ALA A 1 126 ? -4.666 6.452 6.594 1.00 96.12 126 ALA A CA 1
ATOM 973 C C . ALA A 1 126 ? -5.798 5.449 6.330 1.00 96.12 126 ALA A C 1
ATOM 975 O O . ALA A 1 126 ? -5.523 4.291 6.022 1.00 96.12 126 ALA A O 1
ATOM 976 N N . GLU A 1 127 ? -7.055 5.891 6.373 1.00 95.88 127 GLU A N 1
ATOM 977 C CA . GLU A 1 127 ? -8.224 5.067 6.051 1.00 95.88 127 GLU A CA 1
ATOM 978 C C . GLU A 1 127 ? -8.144 4.521 4.622 1.00 95.88 127 GLU A C 1
ATOM 980 O O . GLU A 1 127 ? -8.248 3.312 4.423 1.00 95.88 127 GLU A O 1
ATOM 985 N N . SER A 1 128 ? -7.823 5.373 3.645 1.00 94.88 128 SER A N 1
ATOM 986 C CA . SER A 1 128 ? -7.636 4.964 2.247 1.00 94.88 128 SER A CA 1
ATOM 987 C C . SER A 1 128 ? -6.555 3.888 2.096 1.00 94.88 128 SER A C 1
ATOM 989 O O . SER A 1 128 ? -6.746 2.904 1.381 1.00 94.88 128 SER A O 1
ATOM 991 N N . VAL A 1 129 ? -5.413 4.042 2.775 1.00 96.25 129 VAL A N 1
ATOM 992 C CA . VAL A 1 129 ? -4.333 3.040 2.760 1.00 96.25 129 VAL A CA 1
ATOM 993 C C . VAL A 1 129 ? -4.809 1.724 3.375 1.00 96.25 129 VAL A C 1
ATOM 995 O O . VAL A 1 129 ? -4.612 0.665 2.776 1.00 96.25 129 VAL A O 1
ATOM 998 N N . LEU A 1 130 ? -5.471 1.773 4.533 1.00 95.75 130 LEU A N 1
ATOM 999 C CA . LEU A 1 130 ? -5.993 0.588 5.217 1.00 95.75 130 LEU A CA 1
ATOM 1000 C C . LEU A 1 130 ? -7.039 -0.144 4.364 1.00 95.75 130 LEU A C 1
ATOM 1002 O O . LEU A 1 130 ? -6.976 -1.371 4.248 1.00 95.75 130 LEU A O 1
ATOM 1006 N N . GLU A 1 131 ? -7.953 0.577 3.714 1.00 93.62 131 GLU A N 1
ATOM 1007 C CA . GLU A 1 131 ? -8.939 -0.001 2.796 1.00 93.62 131 GLU A CA 1
ATOM 1008 C C . GLU A 1 131 ? -8.277 -0.708 1.612 1.00 93.62 131 GLU A C 1
ATOM 1010 O O . GLU A 1 131 ? -8.655 -1.835 1.270 1.00 93.62 131 GLU A O 1
ATOM 1015 N N . LEU A 1 132 ? -7.265 -0.082 1.004 1.00 93.31 132 LEU A N 1
ATOM 1016 C CA . LEU A 1 132 ? -6.510 -0.673 -0.100 1.00 93.31 132 LEU A CA 1
ATOM 1017 C C . LEU A 1 132 ? -5.788 -1.948 0.336 1.00 93.31 132 LEU A C 1
ATOM 1019 O O . LEU A 1 132 ? -5.782 -2.930 -0.408 1.00 93.31 132 LEU A O 1
ATOM 1023 N N . MET A 1 133 ? -5.205 -1.971 1.534 1.00 94.06 133 MET A N 1
ATOM 1024 C CA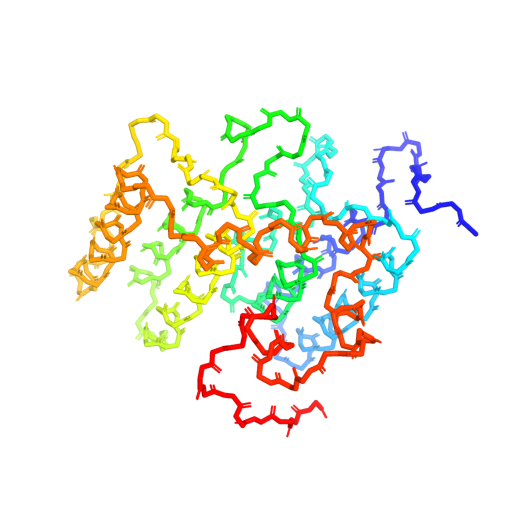 . MET A 1 133 ? -4.558 -3.163 2.087 1.00 94.06 133 MET A CA 1
ATOM 1025 C C . MET A 1 133 ? -5.565 -4.286 2.349 1.00 94.06 133 MET A C 1
ATOM 1027 O O . MET A 1 133 ? -5.369 -5.420 1.906 1.00 94.06 133 MET A O 1
ATOM 1031 N N . VAL A 1 134 ? -6.685 -3.967 3.005 1.00 92.44 134 VAL A N 1
ATOM 1032 C CA . VAL A 1 134 ? -7.787 -4.909 3.247 1.00 92.44 134 VAL A CA 1
ATOM 1033 C C . VAL A 1 134 ? -8.286 -5.486 1.928 1.00 92.44 134 VAL A C 1
ATOM 1035 O O . VAL A 1 134 ? -8.481 -6.690 1.805 1.00 92.44 134 VAL A O 1
ATOM 1038 N N . ALA A 1 135 ? -8.455 -4.660 0.902 1.00 89.31 135 ALA A N 1
ATOM 1039 C CA . ALA A 1 135 ? -9.006 -5.082 -0.376 1.00 89.31 135 ALA A CA 1
ATOM 1040 C C . ALA A 1 135 ? -8.109 -6.002 -1.213 1.00 89.31 135 ALA A C 1
ATOM 1042 O O . ALA A 1 135 ? -8.576 -6.564 -2.209 1.00 89.31 135 ALA A O 1
ATOM 1043 N N . GLN A 1 136 ? -6.855 -6.174 -0.810 1.00 88.44 136 GLN A N 1
ATOM 1044 C CA . GLN A 1 136 ? -5.909 -7.111 -1.407 1.00 88.44 136 GLN A CA 1
ATOM 1045 C C . GLN A 1 136 ? -5.775 -8.409 -0.605 1.00 88.44 136 GLN A C 1
ATOM 1047 O O . GLN A 1 136 ? -5.208 -9.385 -1.102 1.00 88.44 136 GLN A O 1
ATOM 1052 N N . SER A 1 137 ? -6.289 -8.429 0.623 1.00 88.81 137 SER A N 1
ATOM 1053 C CA . SER A 1 137 ? -6.118 -9.525 1.562 1.00 88.81 137 SER A CA 1
ATOM 1054 C C . SER A 1 137 ? -7.264 -10.528 1.450 1.00 88.81 137 SER A C 1
ATOM 1056 O O . SER A 1 137 ? -8.394 -10.148 1.711 1.00 88.81 137 SER A O 1
ATOM 1058 N N . PRO A 1 138 ? -7.038 -11.811 1.110 1.00 87.12 138 PRO A N 1
ATOM 1059 C CA . PRO A 1 138 ? -8.128 -12.796 1.097 1.00 87.12 138 PRO A CA 1
ATOM 1060 C C . PRO A 1 138 ? -8.684 -13.039 2.504 1.00 87.12 138 PRO A C 1
ATOM 1062 O O . PRO A 1 138 ? -9.862 -13.346 2.676 1.00 87.12 138 PRO A O 1
ATOM 1065 N N . ARG A 1 139 ? -7.821 -12.890 3.511 1.00 86.81 139 ARG A N 1
ATOM 1066 C CA . ARG A 1 139 ? -8.158 -12.911 4.924 1.00 86.81 139 ARG A CA 1
ATOM 1067 C C . ARG A 1 139 ? -7.193 -11.987 5.648 1.00 86.81 139 ARG A C 1
ATOM 1069 O O . ARG A 1 139 ? -5.983 -12.183 5.555 1.00 86.81 139 ARG A O 1
ATOM 1076 N N . ILE A 1 140 ? -7.738 -11.021 6.377 1.00 87.06 140 ILE A N 1
ATOM 1077 C CA . ILE A 1 140 ? -6.937 -10.105 7.184 1.00 87.06 140 ILE A CA 1
ATOM 1078 C C . ILE A 1 140 ? -6.235 -10.908 8.276 1.00 87.06 140 ILE A C 1
ATOM 1080 O O . ILE A 1 140 ? -6.859 -11.708 8.970 1.00 87.06 140 ILE A O 1
ATOM 1084 N N . THR A 1 141 ? -4.929 -10.694 8.392 1.00 84.25 141 THR A N 1
ATOM 1085 C CA . THR A 1 141 ? -4.084 -11.265 9.441 1.00 84.25 141 THR A CA 1
ATOM 1086 C C . THR A 1 141 ? -3.272 -10.139 10.051 1.00 84.25 141 THR A C 1
ATOM 1088 O O . THR A 1 141 ? -2.368 -9.597 9.400 1.00 84.25 141 THR A O 1
ATOM 1091 N N . LEU A 1 142 ? -3.608 -9.763 11.277 1.00 85.25 142 LEU A N 1
ATOM 1092 C CA . LEU A 1 142 ? -2.895 -8.744 12.027 1.00 85.25 142 LEU A CA 1
ATOM 1093 C C . LEU A 1 142 ? -1.666 -9.361 12.711 1.00 85.25 142 LEU A C 1
ATOM 1095 O O . LEU A 1 142 ? -1.620 -10.572 12.955 1.00 85.25 142 LEU A O 1
ATOM 1099 N N . PRO A 1 143 ? -0.624 -8.559 12.997 1.00 80.38 143 PRO A N 1
ATOM 1100 C CA . PRO A 1 143 ? 0.494 -9.020 13.812 1.00 80.38 143 PRO A CA 1
ATOM 1101 C C . PRO A 1 143 ? 0.018 -9.574 15.165 1.00 80.38 143 PRO A C 1
ATOM 1103 O O . PRO A 1 143 ? -0.989 -9.134 15.720 1.00 80.38 143 PRO A O 1
ATOM 1106 N N . ARG A 1 144 ? 0.750 -10.538 15.734 1.00 78.88 144 ARG A N 1
ATOM 1107 C CA . ARG A 1 144 ? 0.442 -11.041 17.083 1.00 78.88 144 ARG A CA 1
ATOM 1108 C C . ARG A 1 144 ? 0.587 -9.900 18.092 1.00 78.88 144 ARG A C 1
ATOM 1110 O O . ARG A 1 144 ? 1.574 -9.176 18.033 1.00 78.88 144 ARG A O 1
ATOM 1117 N N . ASN A 1 145 ? -0.368 -9.776 19.015 1.00 79.94 145 ASN A N 1
ATOM 1118 C CA . ASN A 1 145 ? -0.428 -8.690 20.005 1.00 79.94 145 ASN A CA 1
ATOM 1119 C C . ASN A 1 145 ? -0.438 -7.294 19.357 1.00 79.94 145 ASN A C 1
ATOM 1121 O O . ASN A 1 145 ? 0.258 -6.383 19.800 1.00 79.94 145 ASN A O 1
ATOM 1125 N N . PHE A 1 146 ? -1.194 -7.140 18.266 1.00 83.25 146 PHE A N 1
ATOM 1126 C CA . PHE A 1 146 ? -1.309 -5.865 17.574 1.00 83.25 146 PHE A CA 1
ATOM 1127 C C . PHE A 1 146 ? -2.166 -4.865 18.359 1.00 83.25 146 PHE A C 1
ATOM 1129 O O . PHE A 1 146 ? -3.383 -4.754 18.162 1.00 83.25 146 PHE A O 1
ATOM 1136 N N . ASP A 1 147 ? -1.494 -4.116 19.225 1.00 86.25 147 ASP A N 1
ATOM 1137 C CA . ASP A 1 147 ? -2.050 -2.995 19.970 1.00 86.25 147 ASP A CA 1
ATOM 1138 C C . ASP A 1 147 ? -1.403 -1.681 19.539 1.00 86.25 147 ASP A C 1
ATOM 1140 O O . ASP A 1 147 ? -0.259 -1.637 19.082 1.00 86.25 147 ASP A O 1
ATOM 1144 N N . ILE A 1 148 ? -2.176 -0.603 19.646 1.00 87.31 148 ILE A N 1
ATOM 1145 C CA . ILE A 1 148 ? -1.756 0.732 19.231 1.00 87.31 148 ILE A CA 1
ATOM 1146 C C . ILE A 1 148 ? -1.584 1.581 20.472 1.00 87.31 148 ILE A C 1
ATOM 1148 O O . ILE A 1 148 ? -2.473 1.651 21.320 1.00 87.31 148 ILE A O 1
ATOM 1152 N N . ASN A 1 149 ? -0.454 2.276 20.539 1.00 85.56 149 ASN A N 1
ATOM 1153 C CA . ASN A 1 149 ? -0.249 3.300 21.539 1.00 85.56 149 ASN A CA 1
ATOM 1154 C C . ASN A 1 149 ? -0.797 4.646 21.036 1.00 85.56 149 ASN A C 1
ATOM 1156 O O . ASN A 1 149 ? -0.221 5.271 20.146 1.00 85.56 149 ASN A O 1
ATOM 1160 N N . THR A 1 150 ? -1.908 5.098 21.615 1.00 85.62 150 THR A N 1
ATOM 1161 C CA . THR A 1 150 ? -2.534 6.396 21.308 1.00 85.62 150 THR A CA 1
ATOM 1162 C C . THR A 1 150 ? -2.099 7.512 22.263 1.00 85.62 150 THR A C 1
ATOM 1164 O O . THR A 1 150 ? -2.633 8.620 22.198 1.00 85.62 150 THR A O 1
ATOM 1167 N N . SER A 1 151 ? -1.101 7.273 23.129 1.00 83.69 151 SER A N 1
ATOM 1168 C CA . SER A 1 151 ? -0.625 8.257 24.116 1.00 83.69 151 SER A CA 1
ATOM 1169 C C . SER A 1 151 ? -0.231 9.594 23.496 1.00 83.69 151 SER A C 1
ATOM 1171 O O . SER A 1 151 ? -0.410 10.636 24.129 1.00 83.69 151 SER A O 1
ATOM 1173 N N . ASN A 1 152 ? 0.286 9.546 22.267 1.00 79.50 152 ASN A N 1
ATOM 1174 C CA . ASN A 1 152 ? 0.824 10.696 21.554 1.00 79.50 152 ASN A CA 1
ATOM 1175 C C . ASN A 1 152 ? -0.253 11.459 20.770 1.00 79.50 152 ASN A C 1
ATOM 1177 O O . ASN A 1 152 ? -0.047 12.621 20.469 1.00 79.50 152 ASN A O 1
ATOM 1181 N N . CYS A 1 153 ? -1.416 10.865 20.485 1.00 83.62 153 CYS A N 1
ATOM 1182 C CA . CYS A 1 153 ? -2.458 11.453 19.635 1.00 83.62 153 CYS A CA 1
ATOM 1183 C C . CYS A 1 153 ? -3.785 11.660 20.384 1.00 83.62 153 CYS A C 1
ATOM 1185 O O . CYS A 1 153 ? -4.857 11.407 19.839 1.00 83.62 153 CYS A O 1
ATOM 1187 N N . ARG A 1 154 ? -3.731 1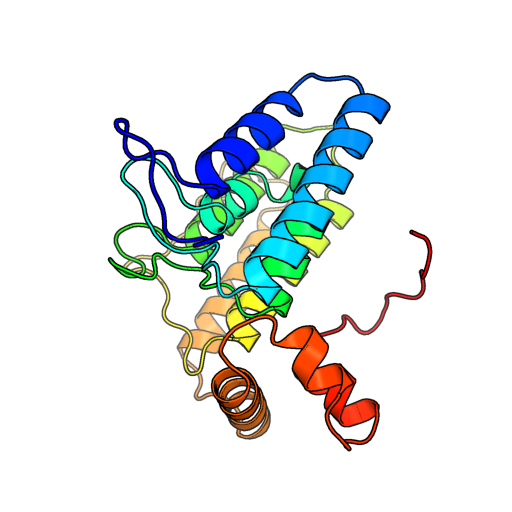2.129 21.642 1.00 82.62 154 ARG A N 1
ATOM 1188 C CA . ARG A 1 154 ? -4.885 12.186 22.570 1.00 82.62 154 ARG A CA 1
ATOM 1189 C C . ARG A 1 154 ? -6.147 12.821 21.981 1.00 82.62 154 ARG A C 1
ATOM 1191 O O . ARG A 1 154 ? -7.231 12.296 22.193 1.00 82.62 154 ARG A O 1
ATOM 1198 N N . VAL A 1 155 ? -6.005 13.908 21.222 1.00 85.50 155 VAL A N 1
ATOM 1199 C CA . VAL A 1 155 ? -7.130 14.629 20.592 1.00 85.50 155 VAL A CA 1
ATOM 1200 C C . VAL A 1 155 ? -7.885 13.755 19.583 1.00 85.50 155 VAL A C 1
ATOM 1202 O O . VAL A 1 155 ? -9.096 13.875 19.424 1.00 85.50 155 VAL A O 1
ATOM 1205 N N . HIS A 1 156 ? -7.179 12.844 18.915 1.00 89.06 156 HIS A N 1
ATOM 1206 C CA . HIS A 1 156 ? -7.714 11.982 17.863 1.00 89.06 156 HIS A CA 1
ATOM 1207 C C . HIS A 1 156 ? -7.745 10.501 18.264 1.00 89.06 156 HIS A C 1
ATOM 1209 O O . HIS A 1 156 ? -8.012 9.644 17.418 1.00 89.06 156 HIS A O 1
ATOM 1215 N N . ALA A 1 157 ? -7.495 10.195 19.542 1.00 90.31 157 ALA A N 1
ATOM 1216 C CA . ALA A 1 157 ? -7.369 8.833 20.046 1.00 90.31 157 ALA A CA 1
ATOM 1217 C C . ALA A 1 157 ? -8.619 7.997 19.745 1.00 90.31 157 ALA A C 1
ATOM 1219 O O . ALA A 1 157 ? -8.487 6.850 19.323 1.00 90.31 157 ALA A O 1
ATOM 1220 N N . ASP A 1 158 ? -9.813 8.581 19.865 1.00 92.25 158 ASP A N 1
ATOM 1221 C CA . ASP A 1 158 ? -11.077 7.896 19.577 1.00 92.25 158 ASP A CA 1
ATOM 1222 C C . ASP A 1 158 ? -11.182 7.476 18.106 1.00 92.25 158 ASP A C 1
ATOM 1224 O O . ASP A 1 158 ? -11.548 6.340 17.809 1.00 92.25 158 ASP A O 1
ATOM 1228 N N . LYS A 1 159 ? -10.792 8.355 17.172 1.00 92.94 159 LYS A N 1
ATOM 1229 C CA . LYS A 1 159 ? -10.827 8.062 15.729 1.00 92.94 159 LYS A CA 1
ATOM 1230 C C . LYS A 1 159 ? -9.820 6.977 15.353 1.00 92.94 159 LYS A C 1
ATOM 1232 O O . LYS A 1 159 ? -10.159 6.043 14.630 1.00 92.94 159 LYS A O 1
ATOM 1237 N N . VAL A 1 160 ? -8.597 7.063 15.881 1.00 94.31 160 VAL A N 1
ATOM 1238 C CA . VAL A 1 160 ? -7.558 6.042 15.661 1.00 94.31 160 VAL A CA 1
ATOM 1239 C C . VAL A 1 160 ? -7.992 4.694 16.245 1.00 94.31 160 VAL A C 1
ATOM 1241 O O . VAL A 1 160 ? -7.846 3.655 15.599 1.00 94.31 160 VAL A O 1
ATOM 1244 N N . THR A 1 161 ? -8.587 4.708 17.438 1.00 93.75 161 THR A N 1
ATOM 1245 C CA . THR A 1 161 ? -9.106 3.505 18.098 1.00 93.75 161 THR A CA 1
ATOM 1246 C C . THR A 1 161 ? -10.265 2.896 17.310 1.00 93.75 161 THR A C 1
ATOM 1248 O O . THR A 1 161 ? -10.306 1.680 17.140 1.00 93.75 161 THR A O 1
ATOM 1251 N N . ALA A 1 162 ? -11.169 3.710 16.760 1.00 94.88 162 ALA A N 1
ATOM 1252 C CA . ALA A 1 162 ? -12.268 3.236 15.922 1.00 94.88 162 ALA A CA 1
ATOM 1253 C C . ALA A 1 162 ? -11.769 2.545 14.638 1.00 94.88 162 ALA A C 1
ATOM 1255 O O . ALA A 1 162 ? -12.257 1.464 14.295 1.00 94.88 162 ALA A O 1
ATOM 1256 N N . LEU A 1 163 ? -10.758 3.110 13.964 1.00 94.88 163 LEU A N 1
ATOM 1257 C CA . LEU A 1 163 ? -10.118 2.478 12.799 1.00 94.88 163 LEU A CA 1
ATOM 1258 C C . LEU A 1 163 ? -9.506 1.117 13.167 1.00 94.88 163 LEU A C 1
ATOM 1260 O O . LEU A 1 163 ? -9.690 0.126 12.458 1.00 94.88 163 LEU A O 1
ATOM 1264 N N . HIS A 1 164 ? -8.812 1.041 14.303 1.00 94.75 164 HIS A N 1
ATOM 1265 C CA . HIS A 1 164 ? -8.206 -0.203 14.788 1.00 94.75 164 HIS A CA 1
ATOM 1266 C C . HIS A 1 164 ? -9.226 -1.269 15.156 1.00 94.75 164 HIS A C 1
ATOM 1268 O O . HIS A 1 164 ? -9.072 -2.429 14.774 1.00 94.75 164 HIS A O 1
ATOM 1274 N N . GLN A 1 165 ? -10.277 -0.882 15.875 1.00 93.69 165 GLN A N 1
ATOM 1275 C CA . GLN A 1 165 ? -11.363 -1.779 16.249 1.00 93.69 165 GLN A CA 1
ATOM 1276 C C . GLN A 1 165 ? -12.075 -2.319 15.011 1.00 93.69 165 GLN A C 1
ATOM 1278 O O . GLN A 1 165 ? -12.318 -3.522 14.939 1.00 93.69 165 GLN A O 1
ATOM 1283 N N . SER A 1 166 ? -12.333 -1.469 14.015 1.00 93.75 166 SER A N 1
ATOM 1284 C CA . SER A 1 166 ? -12.913 -1.886 12.734 1.00 93.75 166 SER A CA 1
ATOM 1285 C C . SER A 1 166 ? -12.039 -2.941 12.052 1.00 93.75 166 SER A C 1
ATOM 1287 O O . SER A 1 166 ? -12.533 -3.975 11.606 1.00 93.75 166 SER A O 1
ATOM 1289 N N . LEU A 1 167 ? -10.718 -2.748 12.048 1.00 93.38 167 LEU A N 1
ATOM 1290 C CA . LEU A 1 167 ? -9.783 -3.719 11.487 1.00 93.38 167 LEU A CA 1
ATOM 1291 C C . LEU A 1 167 ? -9.752 -5.044 12.278 1.00 93.38 167 LEU A C 1
ATOM 1293 O O . LEU A 1 167 ? -9.772 -6.114 11.668 1.00 93.38 167 LEU A O 1
ATOM 1297 N N . LYS A 1 168 ? -9.766 -4.995 13.619 1.00 92.62 168 LYS A N 1
ATOM 1298 C CA . LYS A 1 168 ? -9.868 -6.191 14.483 1.00 92.62 168 LYS A CA 1
ATOM 1299 C C . LYS A 1 168 ? -11.184 -6.949 14.254 1.00 92.62 168 LYS A C 1
ATOM 1301 O O . LYS A 1 168 ? -11.184 -8.177 14.201 1.00 92.62 168 LYS A O 1
ATOM 1306 N N . GLN A 1 169 ? -12.299 -6.245 14.063 1.00 92.56 169 GLN A N 1
ATOM 1307 C CA . GLN A 1 169 ? -13.590 -6.862 13.728 1.00 92.56 169 GLN A CA 1
ATOM 1308 C C . GLN A 1 169 ? -13.551 -7.563 12.364 1.00 92.56 169 GLN A C 1
ATOM 1310 O O . GLN A 1 169 ? -14.095 -8.660 12.207 1.00 92.56 169 GLN A O 1
ATOM 1315 N N . LEU A 1 170 ? -12.879 -6.968 11.375 1.00 91.81 170 LEU A N 1
ATOM 1316 C CA . LEU A 1 170 ? -12.703 -7.586 10.061 1.00 91.81 170 LEU A CA 1
ATOM 1317 C C . LEU A 1 170 ? -11.801 -8.833 10.100 1.00 91.81 170 LEU A C 1
ATOM 1319 O O . LEU A 1 170 ? -12.010 -9.749 9.314 1.00 91.81 170 LEU A O 1
ATOM 1323 N N . GLU A 1 171 ? -10.825 -8.905 11.008 1.00 91.81 171 GLU A N 1
ATOM 1324 C CA . GLU A 1 171 ? -10.022 -10.121 11.227 1.00 91.81 171 GLU A CA 1
ATOM 1325 C C . GLU A 1 171 ? -10.847 -11.267 11.846 1.00 91.81 171 GLU A C 1
ATOM 1327 O O . GLU A 1 171 ? -10.660 -12.439 11.501 1.00 91.81 171 GLU A O 1
ATOM 1332 N N . GLN A 1 172 ? -11.776 -10.937 12.749 1.00 90.56 172 GLN A N 1
ATOM 1333 C CA . GLN A 1 172 ? -12.619 -11.909 13.459 1.00 90.56 172 GLN A CA 1
ATOM 1334 C C . GLN A 1 172 ? -13.809 -12.409 12.631 1.00 90.56 172 GLN A C 1
ATOM 1336 O O . GLN A 1 172 ? -14.338 -13.490 12.899 1.00 90.56 172 GLN A O 1
ATOM 1341 N N . SER A 1 173 ? -14.243 -11.639 11.635 1.00 88.56 173 SER A N 1
ATOM 1342 C CA . SER A 1 173 ? -15.388 -11.977 10.792 1.00 88.56 173 SER A CA 1
ATOM 1343 C C . SER A 1 173 ? -14.964 -12.701 9.507 1.00 88.56 173 SER A C 1
ATOM 1345 O O . SER A 1 173 ? -13.902 -12.432 8.943 1.00 88.56 173 SER A O 1
ATOM 1347 N N . PRO A 1 174 ? -15.774 -13.651 9.002 1.00 89.00 174 PRO A N 1
ATOM 1348 C CA . PRO A 1 174 ? -15.506 -14.263 7.709 1.00 89.00 174 PRO A CA 1
ATOM 1349 C C . PRO A 1 174 ? -15.653 -13.215 6.589 1.00 89.00 174 PRO A C 1
ATOM 1351 O O . PRO A 1 174 ? -16.601 -12.423 6.616 1.00 89.00 174 PRO A O 1
ATOM 1354 N N . PRO A 1 175 ? -14.775 -13.210 5.565 1.00 90.75 175 PRO A N 1
ATOM 1355 C CA . PRO A 1 175 ? -14.885 -12.234 4.491 1.00 90.75 175 PRO A CA 1
ATOM 1356 C C . PRO A 1 175 ? -16.162 -12.475 3.683 1.00 90.75 175 PRO A C 1
ATOM 1358 O O . PRO A 1 175 ? -16.529 -13.615 3.392 1.00 90.75 175 PRO A O 1
ATOM 1361 N N . THR A 1 176 ? -16.828 -11.396 3.273 1.00 91.88 176 THR A N 1
ATOM 1362 C CA . THR A 1 176 ? -18.021 -11.496 2.419 1.00 91.88 176 THR A CA 1
ATOM 1363 C C . THR A 1 176 ? -17.681 -12.126 1.065 1.00 91.88 176 THR A C 1
ATOM 1365 O O . THR A 1 176 ? -16.566 -11.970 0.562 1.00 91.88 176 THR A O 1
ATOM 1368 N N . LEU A 1 177 ? -18.657 -12.773 0.414 1.00 92.62 177 LEU A N 1
ATOM 1369 C CA . LEU A 1 177 ? -18.473 -13.306 -0.945 1.00 92.62 177 LEU A CA 1
ATOM 1370 C C . LEU A 1 177 ? -18.010 -12.216 -1.918 1.00 92.62 177 LEU A C 1
ATOM 1372 O O . LEU A 1 177 ? -17.105 -12.444 -2.714 1.00 92.62 177 LEU A O 1
ATOM 1376 N N . LYS A 1 178 ? -18.588 -11.012 -1.796 1.00 91.75 178 LYS A N 1
ATOM 1377 C CA . LYS A 1 178 ? -18.159 -9.821 -2.533 1.00 91.75 178 LYS A CA 1
ATOM 1378 C C . LYS A 1 178 ? -16.646 -9.653 -2.363 1.00 91.75 178 LYS A C 1
ATOM 1380 O O . LYS A 1 178 ? -15.906 -9.794 -3.330 1.00 91.75 178 LYS A O 1
ATOM 1385 N N . HIS A 1 179 ? -16.177 -9.455 -1.133 1.00 92.06 179 HIS A N 1
ATOM 1386 C CA . HIS A 1 179 ? -14.756 -9.282 -0.829 1.00 92.06 179 HIS A CA 1
ATOM 1387 C C . HIS A 1 179 ? -13.863 -10.389 -1.420 1.00 92.06 179 HIS A C 1
ATOM 1389 O O . HIS A 1 179 ? -12.887 -10.072 -2.103 1.00 92.06 179 HIS A O 1
ATOM 1395 N N . TRP A 1 180 ? -14.234 -11.659 -1.232 1.00 92.38 180 TRP A N 1
ATOM 1396 C CA . TRP A 1 180 ? -13.533 -12.806 -1.818 1.00 92.38 180 TRP A CA 1
ATOM 1397 C C . TRP A 1 180 ? -13.408 -12.705 -3.337 1.00 92.38 180 TRP A C 1
ATOM 1399 O O . TRP A 1 180 ? -12.310 -12.863 -3.868 1.00 92.38 180 TRP A O 1
ATOM 1409 N N . CYS A 1 181 ? -14.500 -12.400 -4.042 1.00 92.12 181 CYS A N 1
ATOM 1410 C CA . CYS A 1 181 ? -14.486 -12.245 -5.494 1.00 92.12 181 CYS A CA 1
ATOM 1411 C C . CYS A 1 181 ? -13.535 -11.128 -5.939 1.00 92.12 181 CYS A C 1
ATOM 1413 O O . CYS A 1 181 ? -12.760 -11.338 -6.871 1.00 92.12 181 CYS A O 1
ATOM 1415 N N . ARG A 1 182 ? -13.538 -9.965 -5.270 1.00 92.50 182 ARG A N 1
ATOM 1416 C CA . ARG A 1 182 ? -12.592 -8.878 -5.589 1.00 92.50 182 ARG A CA 1
ATOM 1417 C C . ARG A 1 182 ? -11.151 -9.324 -5.443 1.00 92.50 182 ARG A C 1
ATOM 1419 O O . ARG A 1 182 ? -10.369 -9.118 -6.368 1.00 92.50 182 ARG A O 1
ATOM 1426 N N . VAL A 1 183 ? -10.802 -9.920 -4.305 1.00 92.25 183 VAL A N 1
ATOM 1427 C CA . VAL A 1 183 ? -9.427 -10.367 -4.053 1.00 92.25 183 VAL A CA 1
ATOM 1428 C C . VAL A 1 183 ? -9.023 -11.427 -5.073 1.00 92.25 183 VAL A C 1
ATOM 1430 O O . VAL A 1 183 ? -7.963 -11.312 -5.685 1.00 92.25 183 VAL A O 1
ATOM 1433 N N . TYR A 1 184 ? -9.889 -12.411 -5.316 1.00 91.56 184 TYR A N 1
ATOM 1434 C CA . TYR A 1 184 ? -9.640 -13.485 -6.271 1.00 91.56 184 TYR A CA 1
ATOM 1435 C C . TYR A 1 184 ? -9.378 -12.949 -7.683 1.00 91.56 184 TYR A C 1
ATOM 1437 O O . TYR A 1 184 ? -8.386 -13.317 -8.311 1.00 91.56 184 TYR A O 1
ATOM 1445 N N . ILE A 1 185 ? -10.218 -12.032 -8.173 1.00 91.75 185 ILE A N 1
ATOM 1446 C CA . ILE A 1 185 ? -10.034 -11.410 -9.490 1.00 91.75 185 ILE A CA 1
ATOM 1447 C C . ILE A 1 185 ? -8.718 -10.626 -9.528 1.00 91.75 185 ILE A C 1
ATOM 1449 O O . ILE A 1 185 ? -7.913 -10.842 -10.430 1.00 91.75 185 ILE A O 1
ATOM 1453 N N . ARG A 1 186 ? -8.448 -9.770 -8.534 1.00 91.38 186 ARG A N 1
ATOM 1454 C CA . ARG A 1 186 ? -7.207 -8.974 -8.471 1.00 91.38 186 ARG A CA 1
ATOM 1455 C C . ARG A 1 186 ? -5.955 -9.857 -8.468 1.00 91.38 186 ARG A C 1
ATOM 1457 O O . ARG A 1 186 ? -4.997 -9.550 -9.171 1.00 91.38 186 ARG A O 1
ATOM 1464 N N . GLN A 1 187 ? -5.970 -10.979 -7.749 1.00 88.81 187 GLN A N 1
ATOM 1465 C CA . GLN A 1 187 ? -4.864 -11.944 -7.739 1.00 88.81 187 GLN A CA 1
ATOM 1466 C C . GLN A 1 187 ? -4.637 -12.591 -9.111 1.00 88.81 187 GLN A C 1
ATOM 1468 O O . GLN A 1 187 ? -3.488 -12.781 -9.504 1.00 88.81 187 GLN A O 1
ATOM 1473 N N . ARG A 1 188 ? -5.703 -12.885 -9.868 1.00 90.44 188 ARG A N 1
ATOM 1474 C CA . ARG A 1 188 ? -5.610 -13.443 -11.231 1.00 90.44 188 ARG A CA 1
ATOM 1475 C C . ARG A 1 188 ? -5.107 -12.449 -12.274 1.00 90.44 188 ARG A C 1
ATOM 1477 O O . ARG A 1 188 ? -4.653 -12.876 -13.328 1.00 90.44 188 ARG A O 1
ATOM 1484 N N . LEU A 1 189 ? -5.167 -11.152 -11.985 1.00 89.12 189 LEU A N 1
ATOM 1485 C CA . LEU A 1 189 ? -4.636 -10.112 -12.867 1.00 89.12 189 LEU A CA 1
ATOM 1486 C C . LEU A 1 189 ? -3.132 -9.888 -12.684 1.00 89.12 189 LEU A C 1
ATOM 1488 O O . LEU A 1 189 ? -2.526 -9.201 -13.501 1.00 89.12 189 LEU A O 1
ATOM 1492 N N . ARG A 1 190 ? -2.496 -10.489 -11.672 1.00 82.44 190 ARG A N 1
ATOM 1493 C CA . ARG A 1 190 ? -1.033 -10.452 -11.532 1.00 82.44 190 ARG A CA 1
ATOM 1494 C C . ARG A 1 190 ? -0.340 -11.170 -12.714 1.00 82.44 190 ARG A C 1
ATOM 1496 O O . ARG A 1 190 ? -0.932 -12.078 -13.296 1.00 82.44 190 ARG A O 1
ATOM 1503 N N . PRO A 1 191 ? 0.896 -10.788 -13.101 1.00 78.94 191 PRO A N 1
ATOM 1504 C CA . PRO A 1 191 ? 1.754 -9.769 -12.482 1.00 78.94 191 PRO A CA 1
ATOM 1505 C C . PRO A 1 191 ? 1.268 -8.334 -12.737 1.00 78.94 191 PRO A C 1
ATOM 1507 O O . PRO A 1 191 ? 0.286 -8.110 -13.430 1.00 78.94 191 PRO A O 1
ATOM 1510 N N . TRP A 1 192 ? 1.931 -7.375 -12.117 1.00 79.25 192 TRP A N 1
ATOM 1511 C CA . TRP A 1 192 ? 1.675 -5.933 -12.138 1.00 79.25 192 TRP A CA 1
ATOM 1512 C C . TRP A 1 192 ? 1.564 -5.317 -13.546 1.00 79.25 192 TRP A C 1
ATOM 1514 O O . TRP A 1 192 ? 2.064 -5.910 -14.505 1.00 79.25 192 TRP A O 1
ATOM 1524 N N . PRO A 1 193 ? 0.959 -4.122 -13.682 1.00 83.56 193 PRO A N 1
ATOM 1525 C CA . PRO A 1 193 ? 0.149 -3.413 -12.690 1.00 83.56 193 PRO A CA 1
ATOM 1526 C C . PRO A 1 193 ? -1.337 -3.827 -12.804 1.00 83.56 193 PRO A C 1
ATOM 1528 O O . PRO A 1 193 ? -1.899 -3.932 -13.900 1.00 83.56 193 PRO A O 1
ATOM 1531 N N . VAL A 1 194 ? -1.974 -4.153 -11.671 1.00 86.12 194 VAL A N 1
ATOM 1532 C CA . VAL A 1 194 ? -3.346 -4.706 -11.650 1.00 86.12 194 VAL A CA 1
ATOM 1533 C C . VAL A 1 194 ? -4.384 -3.685 -12.118 1.00 86.12 194 VAL A C 1
ATOM 1535 O O . VAL A 1 194 ? -5.352 -4.064 -12.773 1.00 86.12 194 VAL A O 1
ATOM 1538 N N . ASP A 1 195 ? -4.194 -2.403 -11.828 1.00 84.69 195 ASP A N 1
ATOM 1539 C CA . ASP A 1 195 ? -5.126 -1.326 -12.166 1.00 84.69 195 ASP A CA 1
ATOM 1540 C C . ASP A 1 195 ? -5.315 -1.167 -13.685 1.00 84.69 195 ASP A C 1
ATOM 1542 O O . ASP A 1 195 ? -6.451 -1.142 -14.167 1.00 84.69 195 ASP A O 1
ATOM 1546 N N . VAL A 1 196 ? -4.223 -1.160 -14.458 1.00 87.06 196 VAL A N 1
ATOM 1547 C CA . VAL A 1 196 ? -4.257 -1.083 -15.929 1.00 87.06 196 VAL A CA 1
ATOM 1548 C C . VAL A 1 196 ? -5.004 -2.284 -16.499 1.00 87.06 196 VAL A C 1
ATOM 1550 O O . VAL A 1 196 ? -5.846 -2.144 -17.388 1.00 87.06 196 VAL A O 1
ATOM 1553 N N . LYS A 1 197 ? -4.752 -3.471 -15.942 1.00 90.12 197 LYS A N 1
ATOM 1554 C CA . LYS A 1 197 ? -5.421 -4.700 -16.373 1.00 90.12 197 LYS A CA 1
ATOM 1555 C C . LYS A 1 197 ? -6.909 -4.678 -16.050 1.00 90.12 197 LYS A C 1
ATOM 1557 O O . LYS A 1 197 ? -7.693 -5.040 -16.916 1.00 90.12 197 LYS A O 1
ATOM 1562 N N . VAL A 1 198 ? -7.317 -4.198 -14.871 1.00 90.50 198 VAL A N 1
ATOM 1563 C CA . VAL A 1 198 ? -8.740 -4.006 -14.532 1.00 90.50 198 VAL A CA 1
ATOM 1564 C C . VAL A 1 198 ? -9.412 -3.043 -15.513 1.00 90.50 198 VAL A C 1
ATOM 1566 O O . VAL A 1 198 ? -10.506 -3.338 -15.997 1.00 9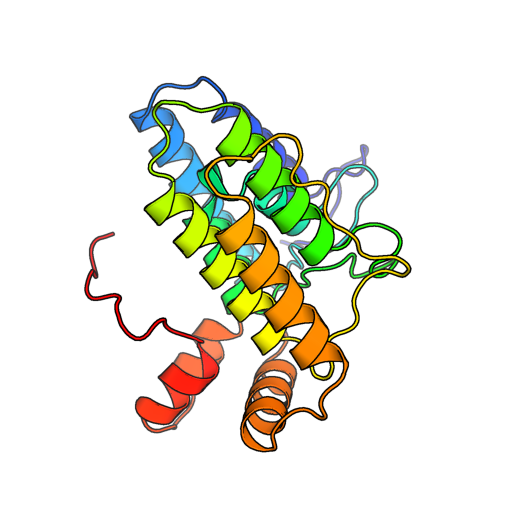0.50 198 VAL A O 1
ATOM 1569 N N . LYS A 1 199 ? -8.763 -1.918 -15.842 1.00 88.56 199 LYS A N 1
ATOM 1570 C CA . LYS A 1 199 ? -9.288 -0.927 -16.798 1.00 88.56 199 LYS A CA 1
ATOM 1571 C C . LYS A 1 199 ? -9.492 -1.524 -18.196 1.00 88.56 199 LYS A C 1
ATOM 1573 O O . LYS A 1 199 ? -10.488 -1.201 -18.846 1.00 88.56 199 LYS A O 1
ATOM 1578 N N . ALA A 1 200 ? -8.606 -2.430 -18.612 1.00 91.44 200 ALA A N 1
ATOM 1579 C CA . ALA A 1 200 ? -8.659 -3.121 -19.899 1.00 91.44 200 ALA A CA 1
ATOM 1580 C C . ALA A 1 200 ? -9.686 -4.269 -19.969 1.00 91.44 200 ALA A C 1
ATOM 1582 O O . ALA A 1 200 ? -10.014 -4.719 -21.067 1.00 91.44 200 ALA A O 1
ATOM 1583 N N . LEU A 1 201 ? -10.205 -4.760 -18.836 1.00 90.56 201 LEU A N 1
ATOM 1584 C CA . LEU A 1 201 ? -11.196 -5.837 -18.854 1.00 90.56 201 LEU A CA 1
ATOM 1585 C C . LEU A 1 201 ? -12.505 -5.379 -19.528 1.00 90.56 201 LEU A C 1
ATOM 1587 O O . LEU A 1 201 ? -12.951 -4.248 -19.301 1.00 90.56 201 LEU A O 1
ATOM 1591 N N . PRO A 1 202 ? -13.191 -6.267 -20.273 1.00 93.88 202 PRO A N 1
ATOM 1592 C CA . PRO A 1 202 ? -14.506 -6.000 -20.854 1.00 93.88 202 PRO A CA 1
ATOM 1593 C C . PRO A 1 202 ? -15.612 -6.115 -19.788 1.00 93.88 202 PRO A C 1
ATOM 1595 O O . PRO A 1 202 ? -16.551 -6.897 -19.913 1.00 93.88 202 PRO A O 1
ATOM 1598 N N . LEU A 1 203 ? -15.467 -5.375 -18.688 1.00 91.38 203 LEU A N 1
ATOM 1599 C CA . LEU A 1 203 ? -16.418 -5.320 -17.580 1.00 91.38 203 LEU A CA 1
ATOM 1600 C C . LEU A 1 203 ? -17.157 -3.974 -17.574 1.00 91.38 203 LEU A C 1
ATOM 1602 O O . LEU A 1 203 ? -16.564 -2.963 -17.950 1.00 91.38 203 LEU A O 1
ATOM 1606 N N . PRO A 1 204 ? -18.407 -3.922 -17.079 1.00 93.81 204 PRO A N 1
ATOM 1607 C CA . PRO A 1 204 ? -19.081 -2.663 -16.781 1.00 93.81 204 PRO A CA 1
ATOM 1608 C C . PRO A 1 204 ? -18.274 -1.793 -15.810 1.00 93.81 204 PRO A C 1
ATOM 1610 O O . PRO A 1 204 ? -17.644 -2.317 -14.884 1.00 93.81 204 PRO A O 1
ATOM 1613 N N . ASP A 1 205 ? -18.376 -0.470 -15.942 1.00 89.81 205 ASP A N 1
ATOM 1614 C CA . ASP A 1 205 ? -17.608 0.486 -15.127 1.00 89.81 205 ASP A CA 1
ATOM 1615 C C . ASP A 1 205 ? -17.827 0.292 -13.628 1.00 89.81 205 ASP A C 1
ATOM 1617 O O . ASP A 1 205 ? -16.884 0.333 -12.843 1.00 89.81 205 ASP A O 1
ATOM 1621 N N . ARG A 1 206 ? -19.051 -0.058 -13.219 1.00 90.50 206 ARG A N 1
ATOM 1622 C CA . ARG A 1 206 ? -19.362 -0.372 -11.818 1.00 90.50 206 ARG A CA 1
ATOM 1623 C C . ARG A 1 206 ? -18.515 -1.523 -11.262 1.00 90.50 206 ARG A C 1
ATOM 1625 O O . ARG A 1 206 ? -18.133 -1.486 -10.094 1.00 90.50 206 ARG A O 1
ATOM 1632 N N . LEU A 1 207 ? -18.221 -2.544 -12.073 1.00 90.19 207 LEU A N 1
ATOM 1633 C CA . LEU A 1 207 ? -17.347 -3.648 -11.664 1.00 90.19 207 LEU A CA 1
ATOM 1634 C C . LEU A 1 207 ? -15.872 -3.239 -11.691 1.00 90.19 207 LEU A C 1
ATOM 1636 O O . LEU A 1 207 ? -15.126 -3.658 -10.808 1.00 90.19 207 LEU A O 1
ATOM 1640 N N . LYS A 1 208 ? -15.454 -2.388 -12.635 1.00 91.31 208 LYS A N 1
ATOM 1641 C CA . LYS A 1 208 ? -14.092 -1.829 -12.648 1.00 91.31 208 LYS A CA 1
ATOM 1642 C C . LYS A 1 208 ? -13.824 -0.996 -11.395 1.00 91.31 208 LYS A C 1
ATOM 1644 O O . LYS A 1 208 ? -12.857 -1.268 -10.691 1.00 91.31 208 LYS A O 1
ATOM 1649 N N . LEU A 1 209 ? -14.724 -0.073 -11.050 1.00 89.12 209 LEU A N 1
ATOM 1650 C CA . LEU A 1 209 ? -14.647 0.744 -9.830 1.00 89.12 209 LEU A CA 1
ATOM 1651 C C . LEU A 1 209 ? -14.600 -0.122 -8.569 1.00 89.12 209 LEU A C 1
ATOM 1653 O O . LEU A 1 209 ? -13.797 0.110 -7.666 1.00 89.12 209 LEU A O 1
ATOM 1657 N N . TYR A 1 210 ? -15.413 -1.179 -8.537 1.00 90.06 210 TYR A N 1
ATOM 1658 C CA . TYR A 1 210 ? -15.412 -2.143 -7.445 1.00 90.06 210 TYR A CA 1
ATOM 1659 C C . TYR A 1 210 ? -14.058 -2.863 -7.268 1.00 90.06 210 TYR A C 1
ATOM 1661 O O . TYR A 1 210 ? -13.633 -3.119 -6.137 1.00 90.06 210 TYR A O 1
ATOM 1669 N N . LEU A 1 211 ? -13.371 -3.178 -8.369 1.00 90.06 211 LEU A N 1
ATOM 1670 C CA . LEU A 1 211 ? -12.056 -3.822 -8.361 1.00 90.06 211 LEU A CA 1
ATOM 1671 C C . LEU A 1 211 ? -10.907 -2.846 -8.071 1.00 90.06 211 LEU A C 1
ATOM 1673 O O . LEU A 1 211 ? -9.907 -3.271 -7.490 1.00 90.06 211 LEU A O 1
ATOM 1677 N N . LEU A 1 212 ? -11.034 -1.575 -8.460 1.00 86.19 212 LEU A N 1
ATOM 1678 C CA . LEU A 1 212 ? -10.012 -0.539 -8.270 1.00 86.19 212 LEU A CA 1
ATOM 1679 C C . LEU A 1 212 ? -10.071 0.156 -6.903 1.00 86.19 212 LEU A C 1
ATOM 1681 O O . LEU A 1 212 ? -9.160 0.911 -6.594 1.00 86.19 212 LEU A O 1
ATOM 1685 N N . ILE A 1 213 ? -11.100 -0.102 -6.084 1.00 76.00 213 ILE A N 1
ATOM 1686 C CA . ILE A 1 213 ? -11.235 0.471 -4.728 1.00 76.00 213 ILE A CA 1
ATOM 1687 C C . ILE A 1 213 ? -11.144 2.009 -4.797 1.00 76.00 213 ILE A C 1
ATOM 1689 O O . ILE A 1 213 ? -10.396 2.661 -4.072 1.00 76.00 213 ILE A O 1
ATOM 1693 N N . HIS A 1 214 ? -11.870 2.601 -5.749 1.00 64.94 214 HIS A N 1
ATOM 1694 C CA . HIS A 1 214 ? -11.997 4.054 -5.795 1.00 64.94 214 HIS A CA 1
ATOM 1695 C C . HIS A 1 214 ? -12.874 4.488 -4.615 1.00 64.94 214 HIS A C 1
ATOM 1697 O O . HIS A 1 214 ? -13.973 3.934 -4.466 1.00 64.94 214 HIS A O 1
ATOM 1703 N N . PRO A 1 215 ? -12.425 5.431 -3.766 1.00 47.81 215 PRO A N 1
ATOM 1704 C CA . PRO A 1 215 ? -13.313 6.046 -2.798 1.00 47.81 215 PRO A CA 1
ATOM 1705 C C . PRO A 1 215 ? -14.484 6.665 -3.562 1.00 47.81 215 PRO A C 1
ATOM 1707 O O . PRO A 1 215 ? -14.326 7.169 -4.673 1.00 47.81 215 PRO A O 1
ATOM 1710 N N . ALA A 1 216 ? -15.677 6.626 -2.973 1.00 37.69 216 ALA A N 1
ATOM 1711 C CA . ALA A 1 216 ? -16.905 7.155 -3.571 1.00 37.69 216 ALA A CA 1
ATOM 1712 C C . ALA A 1 216 ? -16.893 8.689 -3.797 1.00 37.69 216 ALA A C 1
ATOM 1714 O O . ALA A 1 216 ? -17.920 9.260 -4.153 1.00 37.69 216 ALA A O 1
ATOM 1715 N N . ALA A 1 217 ? -15.749 9.350 -3.610 1.00 36.81 217 ALA A N 1
ATOM 1716 C CA . ALA A 1 217 ? -15.520 10.764 -3.848 1.00 36.81 217 ALA A CA 1
ATOM 1717 C C . ALA A 1 217 ? -14.062 10.984 -4.291 1.00 36.81 217 ALA A C 1
ATOM 1719 O O . ALA A 1 217 ? -13.170 11.178 -3.473 1.00 36.81 217 ALA A O 1
ATOM 1720 N N . SER A 1 218 ? -13.816 10.932 -5.595 1.00 35.25 218 SER A N 1
ATOM 1721 C CA . SER A 1 218 ? -12.657 11.580 -6.213 1.00 35.25 218 SER A CA 1
ATOM 1722 C C . SER A 1 218 ? -13.060 12.015 -7.620 1.00 35.25 218 SER A C 1
ATOM 1724 O O . SER A 1 218 ? -12.648 11.434 -8.621 1.00 35.25 218 SER A O 1
ATOM 1726 N N . TYR A 1 219 ? -13.954 13.003 -7.682 1.00 39.09 219 TYR A N 1
ATOM 1727 C CA . TYR A 1 219 ? -13.812 14.011 -8.724 1.00 39.09 219 TYR A CA 1
ATOM 1728 C C . TYR A 1 219 ? -12.558 14.778 -8.340 1.00 39.09 219 TYR A C 1
ATOM 1730 O O . TYR A 1 219 ? -12.583 15.428 -7.307 1.00 39.09 219 TYR A O 1
ATOM 1738 N N . GLU A 1 220 ? -11.465 14.517 -9.042 1.00 33.47 220 GLU A N 1
ATOM 1739 C CA . GLU A 1 220 ? -10.520 15.488 -9.603 1.00 33.47 220 GLU A CA 1
ATOM 1740 C C . GLU A 1 220 ? -9.542 14.636 -10.422 1.00 33.47 220 GLU A C 1
ATOM 1742 O O . GLU A 1 220 ? -8.564 14.075 -9.924 1.00 33.47 220 GLU A O 1
ATOM 1747 N N . ASP A 1 221 ? -9.902 14.450 -11.696 1.00 39.28 221 ASP A N 1
ATOM 1748 C CA . ASP A 1 221 ? -8.899 14.598 -12.743 1.00 39.28 221 ASP A CA 1
ATOM 1749 C C . ASP A 1 221 ? -8.336 16.005 -12.544 1.00 39.28 221 ASP A C 1
ATOM 1751 O O . ASP A 1 221 ? -9.068 16.957 -12.775 1.00 39.28 221 ASP A O 1
ATOM 1755 N N . ASP A 1 222 ? -7.115 16.115 -12.034 1.00 33.88 222 ASP A N 1
ATOM 1756 C CA . ASP A 1 222 ? -6.197 17.211 -12.341 1.00 33.88 222 ASP A CA 1
ATOM 1757 C C . ASP A 1 222 ? -4.787 16.771 -11.917 1.00 33.88 222 ASP A C 1
ATOM 1759 O O . ASP A 1 222 ? -4.373 16.820 -10.756 1.00 33.88 222 ASP A O 1
ATOM 1763 N N . LEU A 1 223 ? -4.099 16.220 -12.918 1.00 36.44 223 LEU A N 1
ATOM 1764 C CA . LEU A 1 223 ? -2.664 15.957 -12.969 1.00 36.44 223 LEU A CA 1
ATOM 1765 C C . LEU A 1 223 ? -1.979 17.156 -13.622 1.00 36.44 223 LEU A C 1
ATOM 1767 O O . LEU A 1 223 ? -2.487 17.591 -14.680 1.00 36.44 223 LEU A O 1
#

Sequence (223 aa):
ADVKVTTKDCDTVFSSIIFLLGETVGSDNDEAKLINHFCFRVSQLLMVHGADPSECPSHESLTHTCLKSFKLHFPLLRFLLESGASYNCSLHGPSCWSGFHIVFDRLCTYLGSCEDCDSVDLLNKAESVLELMVAQSPRITLPRNFDINTSNCRVHADKVTALHQSLKQLEQSPPTLKHWCRVYIRQRLRPWPVDVKVKALPLPDRLKLYLLIHPAASYEDDL

Solvent-accessible surface area (backbone atoms only — not comparable to full-atom values): 12875 Å² total; per-residue (Å²): 136,72,71,82,57,56,51,97,85,66,42,39,71,52,50,57,44,50,52,54,59,56,58,42,69,85,46,56,73,68,60,29,48,53,50,51,51,51,48,39,56,51,51,54,52,42,21,64,70,63,41,65,55,23,48,68,59,100,83,69,20,48,44,56,54,24,46,68,39,37,89,80,37,36,73,49,40,49,50,42,34,53,30,60,45,51,57,33,31,70,81,68,34,58,86,74,40,36,44,71,59,40,45,54,56,43,50,27,49,52,61,45,73,40,93,85,54,61,61,64,62,52,48,53,51,51,49,53,51,51,53,43,53,55,59,63,39,79,66,61,79,78,63,86,88,75,74,80,77,44,84,56,14,64,95,49,31,67,62,57,48,50,56,50,50,54,52,54,51,52,49,75,43,83,73,51,71,68,58,44,52,42,21,53,52,55,60,69,46,55,68,50,43,26,46,64,51,48,70,67,45,99,61,59,66,72,57,39,44,63,66,53,68,62,66,100,77,71,93,68,95,79,131

InterPro domains:
  IPR001496 SOCS box domain [PF07525] (173-212)
  IPR001496 SOCS box domain [PS50225] (162-217)
  IPR001496 SOCS box domain [SM0096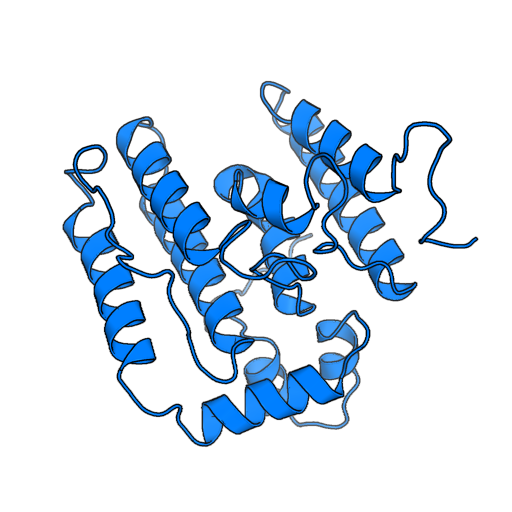9] (174-214)
  IPR036036 SOCS box-like domain superfamily [SSF158235] (168-215)

Radius of gyration: 17.51 Å; Cα contacts (8 Å, |Δi|>4): 240; chains: 1; bounding box: 47×38×45 Å

pLDDT: mean 87.13, std 12.04, range [33.47, 96.81]

Organism: Eleutherodactylus coqui (NCBI:txid57060)

Mean predicted aligned error: 6.1 Å

Secondary structure (DSSP, 8-state):
--TT---TT---HHHHHHHHHHHTSSS-HHHHHHHHHHHHHHHHHHHHTT--TT---SS--HHHHHHHTTTTSHHHHHHHHHHT--SEETTTEEEEEEHHHHHHHHHHHHHHH-TTS-HHHHHHHHHHHHHHHHTT-SS--PPTT-----TT-GGGHHHHHHHHHHHHHHHHSPPPHHHHHHHHHHHHT-SS-HHHHHHHSS--HHHHHHHHT--S-------

Foldseek 3Di:
DDQCDADPVRDGPQNVLLVLQVVLVPDDPVSLVVSLVVSQVVVQVSLVVPDAQQEQDPPHGNLRSCLLVCVSNVVSNLQCLLQPHQQDRPPPGCVVPHSVLNLLQNLLVPLQPDPPDPNVVSLVSSLSNVLSNLLQDLADDDPVPDDHDNVRNVVCSVVSVVSVVVSVVSNVDNDDPLSNVLNVQQVVCDDTRSLVVLVPDPDPVVVSCSNSVDDPDDPDPDD